Protein AF-0000000082435908 (afdb_homodimer)

Organism: Cannabis sativa (NCBI:txid3483)

Solvent-accessible surface area (backbone atoms only — not comparable to full-atom values): 14694 Å² total; per-residue (Å²): 109,59,66,58,27,23,52,26,14,45,49,14,31,55,35,34,72,63,28,60,28,69,27,82,52,103,84,38,80,35,64,46,41,39,82,76,36,68,38,43,41,48,27,37,52,44,28,47,49,49,21,53,49,37,54,51,48,69,74,57,65,80,52,74,84,48,50,62,57,46,52,55,49,42,51,52,49,38,29,46,38,38,14,23,49,30,12,31,48,40,52,50,48,35,35,62,69,23,34,79,71,71,63,26,64,48,43,34,87,59,29,47,65,25,46,52,27,46,49,51,14,48,52,28,37,50,52,17,39,53,45,46,44,49,53,46,52,52,52,50,54,49,67,67,34,64,82,75,93,108,59,65,58,28,21,53,26,14,46,48,15,30,54,36,33,70,64,28,59,29,68,27,82,52,100,86,38,77,36,63,45,43,39,82,76,35,69,38,42,42,48,28,38,52,45,29,46,49,50,23,53,48,37,55,52,48,68,73,56,66,80,50,73,83,49,51,62,57,46,53,56,49,43,51,54,49,37,29,47,40,37,15,24,49,31,12,31,48,41,52,50,47,34,34,63,69,24,34,80,71,72,64,27,65,48,43,34,88,61,28,47,66,24,45,51,27,45,51,52,14,50,53,27,39,50,52,18,39,52,44,45,44,49,53,45,53,51,53,49,52,50,66,66,35,65,83,77,93

Secondary structure (DSSP, 8-state):
-HHHHHHHHHHHHHHHHT-EEEEEETTEEEEEEGGGSHHHHHHHHHHHHHHHHHHHHHHHTT-TTHHHHHHHHHHHHHHHHHHHHHHHHHHHHHHHH-BTTTTBPP-TTT-HHHHHHHHHHHHHHHHHHHHHHHHHHHHHHHHH-SS--/-HHHHHHHHHHHHHHHHT-EEEEEETTEEEEEEGGGSHHHHHHHHHHHHHHHHHHHHHHHTT-TTHHHHHHHHHHHHHHHHHHHHHHHHHHHHHHHH-BTTTTBPP-TTT-HHHHHHHHHHHHHHHHHHHHHHHHHHHHHHHHH-STT-

pLDDT: mean 89.17, std 11.65, range [35.91, 98.5]

InterPro domains:
  IPR006459 Casparian strip membrane protein [TIGR01569] (1-141)
  IPR006702 Casparian strip membrane protein domain [PF04535] (1-130)
  IPR044173 Casparian strip membrane protein/CASP-like protein [PTHR36488] (1-137)

Sequence (298 aa):
MRFVAMAASVAAVVVIVTTHDTAHVLNLTFTAKYNNTPAFVYFMIVEAIAGLYSLITLILSTKNWFRRIVIILDVVMTVLLASSISAALAIGDVGKKGNDDAGWLPICGQVPKFCDHVTGALIAGVASAILYFTILLYSLYTVLDPILMMRFVAMAASVAAVVVIVTTHDTAHVLNLTFTAKYNNTPAFVYFMIVEAIAGLYSLITLILSTKNWFRRIVIILDVVMTVLLASSISAALAIGDVGKKGNDDAGWLPICGQVPKFCDHVTGALIAGVASAILYFTILLYSLYTVLDPILM

Structure (mmCIF, N/CA/C/O backbone):
data_AF-0000000082435908-model_v1
#
loop_
_entity.id
_entity.type
_entity.pdbx_description
1 polymer 'CASP-like protein'
#
loop_
_atom_site.group_PDB
_atom_site.id
_atom_site.type_symbol
_atom_site.label_atom_id
_atom_site.label_alt_id
_atom_site.label_comp_id
_atom_site.label_asym_id
_atom_site.label_entity_id
_atom_site.label_seq_id
_atom_site.pdbx_PDB_ins_code
_atom_site.Cartn_x
_atom_site.Cartn_y
_atom_site.Cartn_z
_atom_site.occupancy
_atom_site.B_iso_or_equiv
_atom_site.auth_seq_id
_atom_site.auth_comp_id
_atom_site.auth_asym_id
_atom_site.auth_atom_id
_atom_site.pdbx_PDB_model_num
ATOM 1 N N . MET A 1 1 ? 16.141 12.234 12.953 1 86.94 1 MET A N 1
ATOM 2 C CA . MET A 1 1 ? 15.219 11.188 12.531 1 86.94 1 MET A CA 1
ATOM 3 C C . MET A 1 1 ? 15.211 11.047 11.008 1 86.94 1 MET A C 1
ATOM 5 O O . MET A 1 1 ? 15.273 9.938 10.484 1 86.94 1 MET A O 1
ATOM 9 N N . ARG A 1 2 ? 15.445 12.109 10.336 1 87.75 2 ARG A N 1
ATOM 10 C CA . ARG A 1 2 ? 15.414 12.047 8.883 1 87.75 2 ARG A CA 1
ATOM 11 C C . ARG A 1 2 ? 16.641 11.32 8.344 1 87.75 2 ARG A C 1
ATOM 13 O O . ARG A 1 2 ? 16.562 10.633 7.32 1 87.75 2 ARG A O 1
ATOM 20 N N . PHE A 1 3 ? 17.734 11.461 9.039 1 91.56 3 PHE A N 1
ATOM 21 C CA . PHE A 1 3 ? 18.953 10.781 8.617 1 91.56 3 PHE A CA 1
ATOM 22 C C . PHE A 1 3 ? 18.797 9.273 8.727 1 91.56 3 PHE A C 1
ATOM 24 O O . PHE A 1 3 ? 19.219 8.531 7.836 1 91.56 3 PHE A O 1
ATOM 31 N N . VAL A 1 4 ? 18.219 8.82 9.734 1 94.5 4 VAL A N 1
ATOM 32 C CA . VAL A 1 4 ? 18 7.391 9.945 1 94.5 4 VAL A CA 1
ATOM 33 C C . VAL A 1 4 ? 17 6.859 8.922 1 94.5 4 VAL A C 1
ATOM 35 O O . VAL A 1 4 ? 17.172 5.754 8.406 1 94.5 4 VAL A O 1
ATOM 38 N N . ALA A 1 5 ? 15.969 7.652 8.68 1 94.19 5 ALA A N 1
ATOM 39 C CA . ALA A 1 5 ? 14.992 7.277 7.66 1 94.19 5 ALA A CA 1
ATOM 40 C C . ALA A 1 5 ? 15.656 7.129 6.293 1 94.19 5 ALA A C 1
ATOM 42 O O . ALA A 1 5 ? 15.367 6.188 5.555 1 94.19 5 ALA A O 1
ATOM 43 N N . MET A 1 6 ? 16.562 7.988 6.023 1 95.12 6 MET A N 1
ATOM 44 C CA . MET A 1 6 ? 17.297 7.926 4.766 1 95.12 6 MET A CA 1
ATOM 45 C C . MET A 1 6 ? 18.156 6.664 4.699 1 95.12 6 MET A C 1
ATOM 47 O O . MET A 1 6 ? 18.156 5.965 3.684 1 95.12 6 MET A O 1
ATOM 51 N N . ALA A 1 7 ? 18.844 6.449 5.727 1 96.81 7 ALA A N 1
ATOM 52 C CA . ALA A 1 7 ? 19.703 5.27 5.773 1 96.81 7 ALA A CA 1
ATOM 53 C C . ALA A 1 7 ? 18.891 3.99 5.598 1 96.81 7 ALA A C 1
ATOM 55 O O . ALA A 1 7 ? 19.328 3.066 4.906 1 96.81 7 ALA A O 1
ATOM 56 N N . ALA A 1 8 ? 17.766 3.91 6.219 1 97.31 8 ALA A N 1
ATOM 57 C CA . ALA A 1 8 ? 16.891 2.748 6.098 1 97.31 8 ALA A CA 1
ATOM 58 C C . ALA A 1 8 ? 16.391 2.586 4.664 1 97.31 8 ALA A C 1
ATOM 60 O O . ALA A 1 8 ? 16.344 1.471 4.141 1 97.31 8 ALA A O 1
ATOM 61 N N . SER A 1 9 ? 16 3.688 4.051 1 97.44 9 SER A N 1
ATOM 62 C CA . SER A 1 9 ? 15.539 3.639 2.67 1 97.44 9 SER A CA 1
ATOM 63 C C . SER A 1 9 ? 16.656 3.203 1.723 1 97.44 9 SER A C 1
ATOM 65 O O . SER A 1 9 ? 16.438 2.373 0.839 1 97.44 9 SER A O 1
ATOM 67 N N . VAL A 1 10 ? 17.828 3.717 1.878 1 96.56 10 VAL A N 1
ATOM 68 C CA . VAL A 1 10 ? 18.969 3.369 1.031 1 96.56 10 VAL A CA 1
ATOM 69 C C . VAL A 1 10 ? 19.312 1.896 1.221 1 96.56 10 VAL A C 1
ATOM 71 O O . VAL A 1 10 ? 19.594 1.186 0.249 1 96.56 10 VAL A O 1
ATOM 74 N N . ALA A 1 11 ? 19.281 1.468 2.428 1 97.69 11 ALA A N 1
ATOM 75 C CA . ALA A 1 11 ? 19.547 0.057 2.701 1 97.69 11 ALA A CA 1
ATOM 76 C C . ALA A 1 11 ? 18.547 -0.838 1.99 1 97.69 11 ALA A C 1
ATOM 78 O O . ALA A 1 11 ? 18.906 -1.861 1.409 1 97.69 11 ALA A O 1
ATOM 79 N N . ALA A 1 12 ? 17.266 -0.482 2.068 1 98.06 12 ALA A N 1
ATOM 80 C CA . ALA A 1 12 ? 16.219 -1.247 1.382 1 98.06 12 ALA A CA 1
ATOM 81 C C . ALA A 1 12 ? 16.5 -1.325 -0.117 1 98.06 12 ALA A C 1
ATOM 83 O O . ALA A 1 12 ? 16.375 -2.391 -0.724 1 98.06 12 ALA A O 1
ATOM 84 N N . VAL A 1 13 ? 16.906 -0.199 -0.701 1 97.5 13 VAL A N 1
ATOM 85 C CA . VAL A 1 13 ? 17.188 -0.148 -2.131 1 97.5 13 VAL A CA 1
ATOM 86 C C . VAL A 1 13 ? 18.391 -1.045 -2.455 1 97.5 13 VAL A C 1
ATOM 88 O O . VAL A 1 13 ? 18.328 -1.859 -3.379 1 97.5 13 VAL A O 1
ATOM 91 N N . VAL A 1 14 ? 19.438 -0.946 -1.723 1 96.75 14 VAL A N 1
ATOM 92 C CA . VAL A 1 14 ? 20.641 -1.712 -1.98 1 96.75 14 VAL A CA 1
ATOM 93 C C . VAL A 1 14 ? 20.344 -3.205 -1.868 1 96.75 14 VAL A C 1
ATOM 95 O O . VAL A 1 14 ? 20.75 -3.99 -2.732 1 96.75 14 VAL A O 1
ATOM 98 N N . VAL A 1 15 ? 19.625 -3.586 -0.873 1 96.56 15 VAL A N 1
ATOM 99 C CA . VAL A 1 15 ? 19.375 -5 -0.625 1 96.56 15 VAL A CA 1
ATOM 100 C C . VAL A 1 15 ? 18.453 -5.559 -1.713 1 96.56 15 VAL A C 1
ATOM 102 O O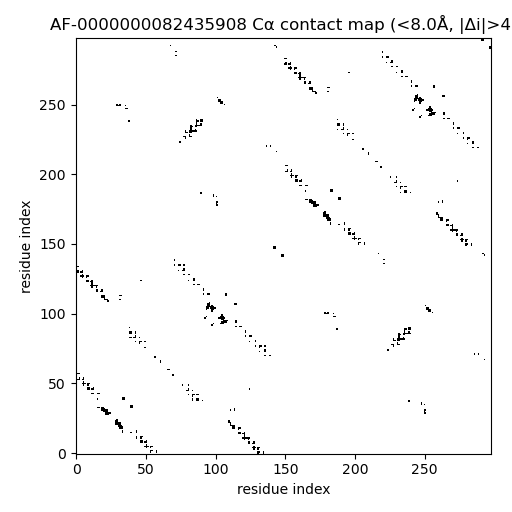 . VAL A 1 15 ? 18.656 -6.68 -2.189 1 96.56 15 VAL A O 1
ATOM 105 N N . ILE A 1 16 ? 17.438 -4.777 -2.111 1 96.12 16 ILE A N 1
ATOM 106 C CA . ILE A 1 16 ? 16.5 -5.336 -3.08 1 96.12 16 ILE A CA 1
ATOM 107 C C . ILE A 1 16 ? 17.156 -5.418 -4.453 1 96.12 16 ILE A C 1
ATOM 109 O O . ILE A 1 16 ? 16.906 -6.344 -5.223 1 96.12 16 ILE A O 1
ATOM 113 N N . VAL A 1 17 ? 18.047 -4.461 -4.777 1 95.44 17 VAL A N 1
ATOM 114 C CA . VAL A 1 17 ? 18.672 -4.438 -6.09 1 95.44 17 VAL A CA 1
ATOM 115 C C . VAL A 1 17 ? 19.703 -5.562 -6.188 1 95.44 17 VAL A C 1
ATOM 117 O O . VAL A 1 17 ? 20.062 -5.984 -7.289 1 95.44 17 VAL A O 1
ATOM 120 N N . THR A 1 18 ? 20.141 -6.031 -5.082 1 94.38 18 THR A N 1
ATOM 121 C CA . THR A 1 18 ? 21.156 -7.082 -5.086 1 94.38 18 THR A CA 1
ATOM 122 C C . THR A 1 18 ? 20.516 -8.461 -5.012 1 94.38 18 THR A C 1
ATOM 124 O O . THR A 1 18 ? 21.203 -9.469 -4.852 1 94.38 18 THR A O 1
ATOM 127 N N . THR A 1 19 ? 19.203 -8.539 -5.188 1 92.56 19 THR A N 1
ATOM 128 C CA . THR A 1 19 ? 18.531 -9.836 -5.223 1 92.56 19 THR A CA 1
ATOM 129 C C . THR A 1 19 ? 18.875 -10.594 -6.504 1 92.56 19 THR A C 1
ATOM 131 O O . THR A 1 19 ? 18.781 -10.039 -7.602 1 92.56 19 THR A O 1
ATOM 134 N N . HIS A 1 20 ? 19.453 -11.742 -6.367 1 88.94 20 HIS A N 1
ATOM 135 C CA . HIS A 1 20 ? 19.781 -12.641 -7.465 1 88.94 20 HIS A CA 1
ATOM 136 C C . HIS A 1 20 ? 19.859 -14.086 -6.984 1 88.94 20 HIS A C 1
ATOM 138 O O . HIS A 1 20 ? 20.5 -14.375 -5.973 1 88.94 20 HIS A O 1
ATOM 144 N N . ASP A 1 21 ? 18.953 -14.844 -7.629 1 89.62 21 ASP A N 1
ATOM 145 C CA . ASP A 1 21 ? 18.984 -16.266 -7.328 1 89.62 21 ASP A CA 1
ATOM 146 C C . ASP A 1 21 ? 18.531 -17.094 -8.539 1 89.62 21 ASP A C 1
ATOM 148 O O . ASP A 1 21 ? 17.766 -16.609 -9.375 1 89.62 21 ASP A O 1
ATOM 152 N N . THR A 1 22 ? 19.141 -18.266 -8.727 1 86.75 22 THR A N 1
ATOM 153 C CA . THR A 1 22 ? 18.797 -19.156 -9.828 1 86.75 22 THR A CA 1
ATOM 154 C C . THR A 1 22 ? 18.312 -20.5 -9.305 1 86.75 22 THR A C 1
ATOM 156 O O . THR A 1 22 ? 18.828 -21.016 -8.32 1 86.75 22 THR A O 1
ATOM 159 N N . ALA A 1 23 ? 17.203 -20.844 -9.82 1 83.75 23 ALA A N 1
ATOM 160 C CA . ALA A 1 23 ? 16.656 -22.156 -9.477 1 83.75 23 ALA A CA 1
ATOM 161 C C . ALA A 1 23 ? 16.672 -23.094 -10.688 1 83.75 23 ALA A C 1
ATOM 163 O O . ALA A 1 23 ? 16.453 -22.656 -11.82 1 83.75 23 ALA A O 1
ATOM 164 N N . HIS A 1 24 ? 17.062 -24.422 -10.391 1 77.94 24 HIS A N 1
ATOM 165 C CA . HIS A 1 24 ? 17.047 -25.453 -11.422 1 77.94 24 HIS A CA 1
ATOM 166 C C . HIS A 1 24 ? 15.914 -26.453 -11.195 1 77.94 24 HIS A C 1
ATOM 168 O O . HIS A 1 24 ? 15.93 -27.219 -10.227 1 77.94 24 HIS A O 1
ATOM 174 N N . VAL A 1 25 ? 14.797 -26.203 -12.031 1 69.81 25 VAL A N 1
ATOM 175 C CA . VAL A 1 25 ? 13.68 -27.141 -11.945 1 69.81 25 VAL A CA 1
ATOM 176 C C . VAL A 1 25 ? 13.578 -27.938 -13.242 1 69.81 25 VAL A C 1
ATOM 178 O O . VAL A 1 25 ? 13.281 -27.375 -14.305 1 69.81 25 VAL A O 1
ATOM 181 N N . LEU A 1 26 ? 13.492 -29.375 -13.055 1 68.56 26 LEU A N 1
ATOM 182 C CA . LEU A 1 26 ? 13.328 -30.328 -14.141 1 68.56 26 LEU A CA 1
ATOM 183 C C . LEU A 1 26 ? 14.125 -29.906 -15.375 1 68.56 26 LEU A C 1
ATOM 185 O O . LEU A 1 26 ? 13.648 -30.031 -16.5 1 68.56 26 LEU A O 1
ATOM 189 N N . ASN A 1 27 ? 15.102 -29.125 -15.43 1 69.38 27 ASN A N 1
ATOM 190 C CA . ASN A 1 27 ? 16.031 -28.672 -16.453 1 69.38 27 ASN A CA 1
ATOM 191 C C . ASN A 1 27 ? 15.742 -27.234 -16.875 1 69.38 27 ASN A C 1
ATOM 193 O O . ASN A 1 27 ? 16.203 -26.797 -17.922 1 69.38 27 ASN A O 1
ATOM 197 N N . LEU A 1 28 ? 14.914 -26.734 -16.266 1 74.19 28 LEU A N 1
ATOM 198 C CA . LEU A 1 28 ? 14.648 -25.328 -16.547 1 74.19 28 LEU A CA 1
ATOM 199 C C . LEU A 1 28 ? 15.297 -24.438 -15.484 1 74.19 28 LEU A C 1
ATOM 201 O O . LEU A 1 28 ? 15.352 -24.797 -14.305 1 74.19 28 LEU A O 1
ATOM 205 N N . THR A 1 29 ? 16.047 -23.469 -16.016 1 77.88 29 THR A N 1
ATOM 206 C CA . THR A 1 29 ? 16.672 -22.5 -15.133 1 77.88 29 THR A CA 1
ATOM 207 C C . THR A 1 29 ? 15.781 -21.266 -14.953 1 77.88 29 THR A C 1
ATOM 209 O O . THR A 1 29 ? 15.398 -20.625 -15.938 1 77.88 29 THR A O 1
ATOM 212 N N . PHE A 1 30 ? 15.445 -21.094 -13.734 1 79.12 30 PHE A N 1
ATOM 213 C CA . PHE A 1 30 ? 14.664 -19.906 -13.398 1 79.12 30 PHE A CA 1
ATOM 214 C C . PHE A 1 30 ? 15.508 -18.906 -12.609 1 79.12 30 PHE A C 1
ATOM 216 O O . PHE A 1 30 ? 16.188 -19.281 -11.648 1 79.12 30 PHE A O 1
ATOM 223 N N . THR A 1 31 ? 15.562 -17.719 -13.18 1 84.56 31 THR A N 1
ATOM 224 C CA . THR A 1 31 ? 16.281 -16.656 -12.484 1 84.56 31 THR A CA 1
ATOM 225 C C . THR A 1 31 ? 15.305 -15.734 -11.758 1 84.56 31 THR A C 1
ATOM 227 O O . THR A 1 31 ? 14.336 -15.258 -12.352 1 84.56 31 THR A O 1
ATOM 230 N N . ALA A 1 32 ? 15.523 -15.656 -10.516 1 88.31 32 ALA A N 1
ATOM 231 C CA . ALA A 1 32 ? 14.695 -14.781 -9.688 1 88.31 32 ALA A CA 1
ATOM 232 C C . ALA A 1 32 ? 15.422 -13.477 -9.383 1 88.31 32 ALA A C 1
ATOM 234 O O . ALA A 1 32 ? 16.484 -13.477 -8.766 1 88.31 32 ALA A O 1
ATOM 235 N N . LYS A 1 33 ? 14.914 -12.375 -9.844 1 92 33 LYS A N 1
ATOM 236 C CA . LYS A 1 33 ? 15.398 -11.016 -9.633 1 92 33 LYS A CA 1
ATOM 237 C C . LYS A 1 33 ? 14.25 -10.078 -9.273 1 92 33 LYS A C 1
ATOM 239 O O . LYS A 1 33 ? 13.094 -10.352 -9.602 1 92 33 LYS A O 1
ATOM 244 N N . TYR A 1 34 ? 14.656 -9.016 -8.617 1 92.12 34 TYR A N 1
ATOM 245 C CA . TYR A 1 34 ? 13.609 -8.094 -8.195 1 92.12 34 TYR A CA 1
ATOM 246 C C . TYR A 1 34 ? 12.867 -7.523 -9.391 1 92.12 34 TYR A C 1
ATOM 248 O O . TYR A 1 34 ? 11.672 -7.219 -9.312 1 92.12 34 TYR A O 1
ATOM 256 N N . ASN A 1 35 ? 13.539 -7.32 -10.516 1 92.31 35 ASN A N 1
ATOM 257 C CA . ASN A 1 35 ? 12.953 -6.688 -11.695 1 92.31 35 ASN A CA 1
ATOM 258 C C . ASN A 1 35 ? 11.977 -7.617 -12.406 1 92.31 35 ASN A C 1
ATOM 260 O O . ASN A 1 35 ? 11.289 -7.207 -13.344 1 92.31 35 ASN A O 1
ATOM 264 N N . ASN A 1 36 ? 11.867 -8.875 -11.953 1 91.5 36 ASN A N 1
ATOM 265 C CA . ASN A 1 36 ? 10.914 -9.828 -12.5 1 91.5 36 ASN A CA 1
ATOM 266 C C . ASN A 1 36 ? 9.5 -9.547 -12.008 1 91.5 36 ASN A C 1
ATOM 268 O O . ASN A 1 36 ? 8.531 -10.078 -12.555 1 91.5 36 ASN A O 1
ATOM 272 N N . THR A 1 37 ? 9.391 -8.797 -10.992 1 92.88 37 THR A N 1
ATOM 273 C CA . THR A 1 37 ? 8.109 -8.516 -10.367 1 92.88 37 THR A CA 1
ATOM 274 C C . THR A 1 37 ? 7.875 -7.008 -10.266 1 92.88 37 THR A C 1
ATOM 276 O O . THR A 1 37 ? 8.602 -6.309 -9.555 1 92.88 37 THR A O 1
ATOM 279 N N . PRO A 1 38 ? 6.836 -6.48 -10.891 1 95.5 38 PRO A N 1
ATOM 280 C CA . PRO A 1 38 ? 6.555 -5.047 -10.867 1 95.5 38 PRO A CA 1
ATOM 281 C C . PRO A 1 38 ? 6.426 -4.5 -9.445 1 95.5 38 PRO A C 1
ATOM 283 O O . PRO A 1 38 ? 6.809 -3.355 -9.18 1 95.5 38 PRO A O 1
ATOM 286 N N . ALA A 1 39 ? 5.848 -5.27 -8.555 1 96.44 39 ALA A N 1
ATOM 287 C CA . ALA A 1 39 ? 5.688 -4.812 -7.18 1 96.44 39 ALA A CA 1
ATOM 288 C C . ALA A 1 39 ? 7.035 -4.5 -6.539 1 96.44 39 ALA A C 1
ATOM 290 O O . ALA A 1 39 ? 7.172 -3.514 -5.816 1 96.44 39 ALA A O 1
ATOM 291 N N . PHE A 1 40 ? 8.062 -5.293 -6.809 1 97.19 40 PHE A N 1
ATOM 292 C CA . PHE A 1 40 ? 9.391 -5.09 -6.242 1 97.19 40 PHE A CA 1
ATOM 293 C C . PHE A 1 40 ? 10.086 -3.906 -6.902 1 97.19 40 PHE A C 1
ATOM 295 O O . PHE A 1 40 ? 10.82 -3.168 -6.242 1 97.19 40 PHE A O 1
ATOM 302 N N . VAL A 1 41 ? 9.875 -3.744 -8.172 1 97.31 41 VAL A N 1
ATOM 303 C CA . VAL A 1 41 ? 10.414 -2.58 -8.867 1 97.31 41 VAL A CA 1
ATOM 304 C C . VAL A 1 41 ? 9.797 -1.305 -8.289 1 97.31 41 VAL A C 1
ATOM 306 O O . VAL A 1 41 ? 10.508 -0.325 -8.047 1 97.31 41 VAL A O 1
ATOM 309 N N . TYR A 1 42 ? 8.469 -1.345 -8.148 1 97.81 42 TYR A N 1
ATOM 310 C CA . TYR A 1 42 ? 7.773 -0.222 -7.535 1 97.81 42 TYR A CA 1
ATOM 311 C C . TYR A 1 42 ? 8.344 0.086 -6.156 1 97.81 42 TYR A C 1
ATOM 313 O O . TYR A 1 42 ? 8.586 1.247 -5.824 1 97.81 42 TYR A O 1
ATOM 321 N N . PHE A 1 43 ? 8.555 -0.933 -5.402 1 98.25 43 PHE A N 1
ATOM 322 C CA . PHE A 1 43 ? 9.148 -0.806 -4.074 1 98.25 43 PHE A CA 1
ATOM 323 C C . PHE A 1 43 ? 10.516 -0.145 -4.156 1 98.25 43 PHE A C 1
ATOM 325 O O . PHE A 1 43 ? 10.805 0.792 -3.408 1 98.25 43 PHE A O 1
ATOM 332 N N . MET A 1 44 ? 11.336 -0.611 -5.055 1 97.81 44 MET A N 1
ATOM 333 C CA . MET A 1 44 ? 12.688 -0.079 -5.23 1 97.81 44 MET A CA 1
ATOM 334 C C . MET A 1 44 ? 12.641 1.398 -5.605 1 97.81 44 MET A C 1
ATOM 336 O O . MET A 1 44 ? 13.359 2.213 -5.023 1 97.81 44 MET A O 1
ATOM 340 N N . ILE A 1 45 ? 11.836 1.771 -6.496 1 98.12 45 ILE A N 1
ATOM 341 C CA . ILE A 1 45 ? 11.742 3.137 -6.996 1 98.12 45 ILE A CA 1
ATOM 342 C C . ILE A 1 45 ? 11.305 4.07 -5.871 1 98.12 45 ILE A C 1
ATOM 344 O O . ILE A 1 45 ? 11.898 5.137 -5.676 1 98.12 45 ILE A O 1
ATOM 348 N N . VAL A 1 46 ? 10.281 3.66 -5.164 1 98 46 VAL A N 1
ATOM 349 C CA . VAL A 1 46 ? 9.742 4.516 -4.117 1 98 46 VAL A CA 1
ATOM 350 C C . VAL A 1 46 ? 10.773 4.695 -3.008 1 98 46 VAL A C 1
ATOM 352 O O . VAL A 1 46 ? 10.969 5.805 -2.506 1 98 46 VAL A O 1
ATOM 355 N N . GLU A 1 47 ? 11.453 3.621 -2.627 1 98.44 47 GLU A N 1
ATOM 356 C CA . GLU A 1 47 ? 12.484 3.73 -1.603 1 98.44 47 GLU A CA 1
ATOM 357 C C . GLU A 1 47 ? 13.633 4.621 -2.066 1 98.44 47 GLU A C 1
ATOM 359 O O . GLU A 1 47 ? 14.195 5.379 -1.274 1 98.44 47 GLU A O 1
ATOM 364 N N . ALA A 1 48 ? 13.984 4.512 -3.334 1 97.88 48 ALA A N 1
ATOM 365 C CA . ALA A 1 48 ? 15.023 5.383 -3.877 1 97.88 48 ALA A CA 1
ATOM 366 C C . ALA A 1 48 ? 14.594 6.848 -3.82 1 97.88 48 ALA A C 1
ATOM 368 O O . ALA A 1 48 ? 15.375 7.715 -3.426 1 97.88 48 ALA A O 1
ATOM 369 N N . ILE A 1 49 ? 13.383 7.117 -4.176 1 97.81 49 ILE A N 1
ATOM 370 C CA . ILE A 1 49 ? 12.852 8.477 -4.152 1 97.81 49 ILE A CA 1
ATOM 371 C C . ILE A 1 49 ? 12.844 9 -2.717 1 97.81 49 ILE A C 1
ATOM 373 O O . ILE A 1 49 ? 13.211 10.148 -2.465 1 97.81 49 ILE A O 1
ATOM 377 N N . ALA A 1 50 ? 12.383 8.133 -1.809 1 96.62 50 ALA A N 1
ATOM 378 C CA . ALA A 1 50 ? 12.352 8.531 -0.403 1 96.62 50 ALA A CA 1
ATOM 379 C C . ALA A 1 50 ? 13.75 8.867 0.102 1 96.62 50 ALA A C 1
ATOM 381 O O . ALA A 1 50 ? 13.938 9.844 0.837 1 96.62 50 ALA A O 1
ATOM 382 N N . GLY A 1 51 ? 14.727 8.062 -0.265 1 95.44 51 GLY A N 1
ATOM 383 C CA . GLY A 1 51 ? 16.094 8.344 0.106 1 95.44 51 GLY A CA 1
ATOM 384 C C . GLY A 1 51 ? 16.609 9.672 -0.435 1 95.44 51 GLY A C 1
ATOM 385 O O . GLY A 1 51 ? 17.188 10.469 0.304 1 95.44 51 GLY A O 1
ATOM 386 N N . LEU A 1 52 ? 16.375 9.93 -1.685 1 94.88 52 LEU A N 1
ATOM 387 C CA . LEU A 1 52 ? 16.797 11.18 -2.316 1 94.88 52 LEU A CA 1
ATOM 388 C C . LEU A 1 52 ? 16.078 12.375 -1.688 1 94.88 52 LEU A C 1
ATOM 390 O O . LEU A 1 52 ? 16.703 13.414 -1.455 1 94.88 52 LEU A O 1
ATOM 394 N N . TYR A 1 53 ? 14.844 12.164 -1.443 1 93.88 53 TYR A N 1
ATOM 395 C CA . TYR A 1 53 ? 14.047 13.211 -0.808 1 93.88 53 TYR A CA 1
ATOM 396 C C . TYR A 1 53 ? 14.609 13.57 0.561 1 93.88 53 TYR A C 1
ATOM 398 O O . TYR A 1 53 ? 14.742 14.75 0.895 1 93.88 53 TYR A O 1
ATOM 406 N N . SER A 1 54 ? 14.898 12.57 1.339 1 91.75 54 SER A N 1
ATOM 407 C CA . SER A 1 54 ? 15.461 12.805 2.662 1 91.75 54 SER A CA 1
ATOM 408 C C . SER A 1 54 ? 16.797 13.531 2.57 1 91.75 54 SER A C 1
ATOM 410 O O . SER A 1 54 ? 17.094 14.406 3.391 1 91.75 54 SER A O 1
ATOM 412 N N . LEU A 1 55 ? 17.594 13.219 1.625 1 89.69 55 LEU A N 1
ATOM 413 C CA . LEU A 1 55 ? 18.875 13.883 1.412 1 89.69 55 LEU A CA 1
ATOM 414 C C . LEU A 1 55 ? 18.688 15.359 1.098 1 89.69 55 LEU A C 1
ATOM 416 O O . LEU A 1 55 ? 19.359 16.219 1.677 1 89.69 55 LEU A O 1
ATOM 420 N N . ILE A 1 56 ? 17.719 15.711 0.267 1 88.94 56 ILE A N 1
ATOM 421 C CA . ILE A 1 56 ? 17.438 17.078 -0.15 1 88.94 56 ILE A CA 1
ATOM 422 C C . ILE A 1 56 ? 16.938 17.891 1.041 1 88.94 56 ILE A C 1
ATOM 424 O O . ILE A 1 56 ? 17.375 19.016 1.266 1 88.94 56 ILE A O 1
ATOM 428 N N . THR A 1 57 ? 16.016 17.297 1.764 1 87.44 57 THR A N 1
ATOM 429 C CA . THR A 1 57 ? 15.43 18.016 2.889 1 87.44 57 THR A CA 1
ATOM 430 C C . THR A 1 57 ? 16.453 18.203 4.004 1 87.44 57 THR A C 1
ATOM 432 O O . THR A 1 57 ? 16.391 19.172 4.77 1 87.44 57 THR A O 1
ATOM 435 N N . LEU A 1 58 ? 17.359 17.328 4.18 1 83.94 58 LEU A N 1
ATOM 436 C CA . LEU A 1 58 ? 18.438 17.453 5.164 1 83.94 58 LEU A CA 1
ATOM 437 C C . LEU A 1 58 ? 19.375 18.609 4.797 1 83.94 58 LEU A C 1
ATOM 439 O O . LEU A 1 58 ? 19.844 19.328 5.68 1 83.94 58 LEU A O 1
ATOM 443 N N . ILE A 1 59 ? 19.547 18.906 3.592 1 83.25 59 ILE A N 1
ATOM 444 C CA . ILE A 1 59 ? 20.453 19.953 3.125 1 83.25 59 ILE A CA 1
ATOM 445 C C . ILE A 1 59 ? 19.75 21.312 3.164 1 83.25 59 ILE A C 1
ATOM 447 O O . ILE A 1 59 ? 20.359 22.312 3.553 1 83.25 59 ILE A O 1
ATOM 451 N N . LEU A 1 60 ? 18.359 21.328 2.805 1 75.62 60 LEU A N 1
ATOM 452 C CA . LEU A 1 60 ? 17.641 22.578 2.676 1 75.62 60 LEU A CA 1
ATOM 453 C C . LEU A 1 60 ? 16.969 22.969 3.996 1 75.62 60 LEU A C 1
ATOM 455 O O . LEU A 1 60 ? 16.453 24.078 4.133 1 75.62 60 LEU A O 1
ATOM 459 N N . SER A 1 61 ? 16.641 22.25 4.988 1 65.19 61 SER A N 1
ATOM 460 C CA . SER A 1 61 ? 15.773 22.359 6.148 1 65.19 61 SER A CA 1
ATOM 461 C C . SER A 1 61 ? 15.867 23.75 6.789 1 65.19 61 SER A C 1
ATOM 463 O O . SER A 1 61 ? 15.336 23.969 7.879 1 65.19 61 SER A O 1
ATOM 465 N N . THR A 1 62 ? 16.656 24.547 6.531 1 56.97 62 THR A N 1
ATOM 466 C CA . THR A 1 62 ? 16.75 25.641 7.492 1 56.97 62 THR A CA 1
ATOM 467 C C . THR A 1 62 ? 15.734 26.734 7.168 1 56.97 62 THR A C 1
ATOM 469 O O . THR A 1 62 ? 15.531 27.656 7.965 1 56.97 62 THR A O 1
ATOM 472 N N . LYS A 1 63 ? 15.008 26.781 6.164 1 60.5 63 LYS A N 1
ATOM 473 C CA . LYS A 1 63 ? 14.234 28 5.945 1 60.5 63 LYS A CA 1
ATOM 474 C C . LYS A 1 63 ? 12.758 27.781 6.27 1 60.5 63 LYS A C 1
ATOM 476 O O . LYS A 1 63 ? 12.242 26.672 6.098 1 60.5 63 LYS A O 1
ATOM 481 N N . ASN A 1 64 ? 11.992 28.688 6.789 1 59.06 64 ASN A N 1
ATOM 482 C CA . ASN A 1 64 ? 10.617 28.688 7.293 1 59.06 64 ASN A CA 1
ATOM 483 C C . ASN A 1 64 ? 9.625 28.297 6.207 1 59.06 64 ASN A C 1
ATOM 485 O O . ASN A 1 64 ? 8.719 27.5 6.445 1 59.06 64 ASN A O 1
ATOM 489 N N . TRP A 1 65 ? 9.734 28.984 4.996 1 59.22 65 TRP A N 1
ATOM 490 C CA . TRP A 1 65 ? 8.758 28.75 3.939 1 59.22 65 TRP A CA 1
ATOM 491 C C . TRP A 1 65 ? 8.828 27.312 3.451 1 59.22 65 TRP A C 1
ATOM 493 O O . TRP A 1 65 ? 7.852 26.766 2.922 1 59.22 65 TRP A O 1
ATOM 503 N N . PHE A 1 66 ? 9.727 26.5 3.928 1 71.88 66 PHE A N 1
ATOM 504 C CA . PHE A 1 66 ? 9.984 25.156 3.436 1 71.88 66 PHE A CA 1
ATOM 505 C C . PHE A 1 66 ? 9.258 24.125 4.289 1 71.88 66 PHE A C 1
ATOM 507 O O . PHE A 1 66 ? 8.969 23.016 3.822 1 71.88 66 PHE A O 1
ATOM 514 N N . ARG A 1 67 ? 8.727 24.797 5.312 1 73.62 67 ARG A N 1
ATOM 515 C CA . ARG A 1 67 ? 8.148 23.844 6.246 1 73.62 67 ARG A CA 1
ATOM 516 C C . ARG A 1 67 ? 6.801 23.328 5.738 1 73.62 67 ARG A C 1
ATOM 518 O O . ARG A 1 67 ? 6.504 22.141 5.84 1 73.62 67 ARG A O 1
ATOM 525 N N . ARG A 1 68 ? 6.047 24.219 5.141 1 78.31 68 ARG A N 1
ATOM 526 C CA . ARG A 1 68 ? 4.734 23.828 4.629 1 78.31 68 ARG A CA 1
ATOM 527 C C . ARG A 1 68 ? 4.867 22.812 3.492 1 78.31 68 ARG A C 1
ATOM 529 O O . ARG A 1 68 ? 4.141 21.828 3.451 1 78.31 68 ARG A O 1
ATOM 536 N N . ILE A 1 69 ? 5.781 23.125 2.584 1 84.31 69 ILE A N 1
ATOM 537 C CA . ILE A 1 69 ? 5.988 22.25 1.441 1 84.31 69 ILE A CA 1
ATOM 538 C C . ILE A 1 69 ? 6.508 20.891 1.923 1 84.31 69 ILE A C 1
ATOM 540 O O . ILE A 1 69 ? 6.133 19.844 1.384 1 84.31 69 ILE A O 1
ATOM 544 N N . VAL A 1 70 ? 7.285 20.953 2.938 1 86.75 70 VAL A N 1
ATOM 545 C CA . VAL A 1 70 ? 7.895 19.734 3.459 1 86.75 70 VAL A CA 1
ATOM 546 C C . VAL A 1 70 ? 6.824 18.844 4.094 1 86.75 70 VAL A C 1
ATOM 548 O O . VAL A 1 70 ? 6.844 17.625 3.936 1 86.75 70 VAL A O 1
ATOM 551 N N . ILE A 1 71 ? 5.875 19.422 4.734 1 87.75 71 ILE A N 1
ATOM 552 C CA . ILE A 1 71 ? 4.816 18.641 5.371 1 87.75 71 ILE A CA 1
ATOM 553 C C . ILE A 1 71 ? 3.957 17.969 4.305 1 87.75 71 ILE A C 1
ATOM 555 O O . ILE A 1 71 ? 3.615 16.781 4.43 1 87.75 71 ILE A O 1
ATOM 559 N N . ILE A 1 72 ? 3.662 18.672 3.293 1 88.62 72 ILE A N 1
ATOM 560 C CA . ILE A 1 72 ? 2.863 18.125 2.205 1 88.62 72 ILE A CA 1
ATOM 561 C C . ILE A 1 72 ? 3.635 17.016 1.51 1 88.62 72 ILE A C 1
ATOM 563 O O . ILE A 1 72 ? 3.082 15.945 1.232 1 88.62 72 ILE A O 1
ATOM 567 N N . LEU A 1 73 ? 4.867 17.219 1.257 1 91.25 73 LEU A N 1
ATOM 568 C CA . LEU A 1 73 ? 5.699 16.203 0.611 1 91.25 73 LEU A CA 1
ATOM 569 C C . LEU A 1 73 ? 5.891 14.992 1.518 1 91.25 73 LEU A C 1
ATOM 571 O O . LEU A 1 73 ? 5.988 13.859 1.036 1 91.25 73 LEU A O 1
ATOM 575 N N . ASP A 1 74 ? 5.906 15.289 2.809 1 92.69 74 ASP A N 1
ATOM 576 C CA . ASP A 1 74 ? 6.008 14.188 3.756 1 92.69 74 ASP A CA 1
ATOM 577 C C . ASP A 1 74 ? 4.766 13.305 3.705 1 92.69 74 ASP A C 1
ATOM 579 O O . ASP A 1 74 ? 4.855 12.086 3.863 1 92.69 74 ASP A O 1
ATOM 583 N N . VAL A 1 75 ? 3.656 13.883 3.52 1 93.56 75 VAL A N 1
ATOM 584 C CA . VAL A 1 75 ? 2.426 13.109 3.396 1 93.56 75 VAL A CA 1
ATOM 585 C C . VAL A 1 75 ? 2.486 12.242 2.143 1 93.56 75 VAL A C 1
ATOM 587 O O . VAL A 1 75 ? 2.217 11.039 2.199 1 93.56 75 VAL A O 1
ATOM 590 N N . VAL A 1 76 ? 2.867 12.758 1.043 1 94.31 76 VAL A N 1
ATOM 591 C CA . VAL A 1 76 ? 2.955 12.039 -0.227 1 94.31 76 VAL A CA 1
ATOM 592 C C . VAL A 1 76 ? 3.967 10.906 -0.113 1 94.31 76 VAL A C 1
ATOM 594 O O . VAL A 1 76 ? 3.695 9.781 -0.537 1 94.31 76 VAL A O 1
ATOM 597 N N . MET A 1 77 ? 5.074 11.18 0.479 1 95.44 77 MET A N 1
ATOM 598 C CA . MET A 1 77 ? 6.117 10.172 0.628 1 95.44 77 MET A CA 1
ATOM 599 C C . MET A 1 77 ? 5.648 9.023 1.519 1 95.44 77 MET A C 1
ATOM 601 O O . MET A 1 77 ? 5.918 7.859 1.232 1 95.44 77 MET A O 1
ATOM 605 N N . THR A 1 78 ? 4.938 9.414 2.57 1 95.5 78 THR A N 1
ATOM 606 C CA . THR A 1 78 ? 4.434 8.398 3.484 1 95.5 78 THR A CA 1
ATOM 607 C C . THR A 1 78 ? 3.414 7.5 2.785 1 95.5 78 THR A C 1
ATOM 609 O O . THR A 1 78 ? 3.441 6.277 2.947 1 95.5 78 THR A O 1
ATOM 612 N N . VAL A 1 79 ? 2.59 8.055 2.004 1 96.25 79 VAL A N 1
ATOM 613 C CA . VAL A 1 79 ? 1.584 7.297 1.267 1 96.25 79 VAL A CA 1
ATOM 614 C C . VAL A 1 79 ? 2.264 6.398 0.238 1 96.25 79 VAL A C 1
ATOM 616 O O . VAL A 1 79 ? 1.911 5.223 0.102 1 96.25 79 VAL A O 1
ATOM 619 N N . LEU A 1 80 ? 3.242 6.902 -0.468 1 97.38 80 LEU A N 1
ATOM 620 C CA . LEU A 1 80 ? 3.979 6.133 -1.467 1 97.38 80 LEU A CA 1
ATOM 621 C C . LEU A 1 80 ? 4.73 4.977 -0.818 1 97.38 80 LEU A C 1
ATOM 623 O O . LEU A 1 80 ? 4.695 3.85 -1.314 1 97.38 80 LEU A O 1
ATOM 627 N N . LEU A 1 81 ? 5.367 5.266 0.297 1 97.94 81 LEU A N 1
ATOM 628 C CA . LEU A 1 81 ? 6.117 4.23 0.995 1 97.94 81 LEU A CA 1
ATOM 629 C C . LEU A 1 81 ? 5.191 3.123 1.485 1 97.94 81 LEU A C 1
ATOM 631 O O . LEU A 1 81 ? 5.473 1.939 1.282 1 97.94 81 LEU A O 1
ATOM 635 N N . ALA A 1 82 ? 4.125 3.5 2.092 1 97.19 82 ALA A N 1
ATOM 636 C CA . ALA A 1 82 ? 3.178 2.508 2.598 1 97.19 82 ALA A CA 1
ATOM 637 C C . ALA A 1 82 ? 2.604 1.668 1.46 1 97.19 82 ALA A C 1
ATOM 639 O O . ALA A 1 82 ? 2.445 0.452 1.597 1 97.19 82 ALA A O 1
ATOM 640 N N . SER A 1 83 ? 2.318 2.297 0.34 1 97.62 83 SER A N 1
ATOM 641 C CA . SER A 1 83 ? 1.741 1.573 -0.788 1 97.62 83 SER A CA 1
ATOM 642 C C . SER A 1 83 ? 2.76 0.63 -1.419 1 97.62 83 SER A C 1
ATOM 644 O O . SER A 1 83 ? 2.438 -0.518 -1.735 1 97.62 83 SER A O 1
ATOM 646 N N . SER A 1 84 ? 3.984 1.074 -1.583 1 97.88 84 SER A N 1
ATOM 647 C CA . SER A 1 84 ? 4.992 0.237 -2.229 1 97.88 84 SER A CA 1
ATOM 648 C C . SER A 1 84 ? 5.363 -0.954 -1.352 1 97.88 84 SER A C 1
ATOM 650 O O . SER A 1 84 ? 5.543 -2.066 -1.852 1 97.88 84 SER A O 1
ATOM 652 N N . ILE A 1 85 ? 5.477 -0.73 -0.077 1 98.12 85 ILE A N 1
ATOM 653 C CA . ILE A 1 85 ? 5.793 -1.801 0.862 1 98.12 85 ILE A CA 1
ATOM 654 C C . ILE A 1 85 ? 4.664 -2.832 0.868 1 98.12 85 ILE A C 1
ATOM 656 O O . ILE A 1 85 ? 4.918 -4.039 0.854 1 98.12 85 ILE A O 1
ATOM 660 N N . SER A 1 86 ? 3.477 -2.352 0.883 1 97.94 86 SER A N 1
ATOM 661 C CA . SER A 1 86 ? 2.328 -3.25 0.924 1 97.94 86 SER A CA 1
ATOM 662 C C . SER A 1 86 ? 2.252 -4.109 -0.335 1 97.94 86 SER A C 1
ATOM 664 O O . SER A 1 86 ? 1.948 -5.301 -0.263 1 97.94 86 SER A O 1
ATOM 666 N N . ALA A 1 87 ? 2.486 -3.477 -1.467 1 98.06 87 ALA A N 1
ATOM 667 C CA . ALA A 1 87 ? 2.523 -4.25 -2.705 1 98.06 87 ALA A CA 1
ATOM 668 C C . ALA A 1 87 ? 3.602 -5.328 -2.646 1 98.06 87 ALA A C 1
ATOM 670 O O . ALA A 1 87 ? 3.352 -6.484 -2.996 1 98.06 87 ALA A O 1
ATOM 671 N N . ALA A 1 88 ? 4.754 -4.965 -2.24 1 98 88 ALA A N 1
ATOM 672 C CA . ALA A 1 88 ? 5.871 -5.902 -2.146 1 98 88 ALA A CA 1
ATOM 673 C C . ALA A 1 88 ? 5.582 -7 -1.128 1 98 88 ALA A C 1
ATOM 675 O O . ALA A 1 88 ? 5.902 -8.172 -1.357 1 98 88 ALA A O 1
ATOM 676 N N . LEU A 1 89 ? 4.977 -6.586 -0.033 1 97.31 89 LEU A N 1
ATOM 677 C CA . LEU A 1 89 ? 4.637 -7.559 0.998 1 97.31 89 LEU A CA 1
ATOM 678 C C . LEU A 1 89 ? 3.607 -8.562 0.48 1 97.31 89 LEU A C 1
ATOM 680 O O . LEU A 1 89 ? 3.67 -9.75 0.806 1 97.31 89 LEU A O 1
ATOM 684 N N . ALA A 1 90 ? 2.676 -8.133 -0.266 1 97.25 90 ALA A N 1
ATOM 685 C CA . ALA A 1 90 ? 1.659 -9.023 -0.822 1 97.25 90 ALA A CA 1
ATOM 686 C C . ALA A 1 90 ? 2.289 -10.078 -1.729 1 97.25 90 ALA A C 1
ATOM 688 O O . ALA A 1 90 ? 1.99 -11.266 -1.609 1 97.25 90 ALA A O 1
ATOM 689 N N . ILE A 1 91 ? 3.189 -9.617 -2.568 1 96.94 91 ILE A N 1
ATOM 690 C CA . ILE A 1 91 ? 3.854 -10.547 -3.48 1 96.94 91 ILE A CA 1
ATOM 691 C C . ILE A 1 91 ? 4.812 -11.438 -2.699 1 96.94 91 ILE A C 1
ATOM 693 O O . ILE A 1 91 ? 4.926 -12.633 -2.982 1 96.94 91 ILE A O 1
ATOM 697 N N . GLY A 1 92 ? 5.523 -10.836 -1.763 1 95.94 92 GLY A N 1
ATOM 698 C CA . GLY A 1 92 ? 6.395 -11.633 -0.917 1 95.94 92 GLY A CA 1
ATOM 699 C C . GLY A 1 92 ? 5.664 -12.75 -0.187 1 95.94 92 GLY A C 1
ATOM 700 O O . GLY A 1 92 ? 6.188 -13.852 -0.049 1 95.94 92 GLY A O 1
ATOM 701 N N . ASP A 1 93 ? 4.512 -12.5 0.278 1 95.06 93 ASP A N 1
ATOM 702 C CA . ASP A 1 93 ? 3.699 -13.5 0.976 1 95.06 93 ASP A CA 1
ATOM 703 C C . ASP A 1 93 ? 3.33 -14.656 0.05 1 95.06 93 ASP A C 1
ATOM 705 O O . ASP A 1 93 ? 3.4 -15.82 0.446 1 95.06 93 ASP A O 1
ATOM 709 N N . VAL A 1 94 ? 2.975 -14.391 -1.135 1 94.5 94 VAL A N 1
ATOM 710 C CA . VAL A 1 94 ? 2.664 -15.414 -2.127 1 94.5 94 VAL A CA 1
ATOM 711 C C . VAL A 1 94 ? 3.92 -16.219 -2.445 1 94.5 94 VAL A C 1
ATOM 713 O O . VAL A 1 94 ? 3.854 -17.438 -2.623 1 94.5 94 VAL A O 1
ATOM 716 N N . GLY A 1 95 ? 5.02 -15.523 -2.57 1 94.12 95 GLY A N 1
ATOM 717 C CA . GLY A 1 95 ? 6.27 -16.219 -2.818 1 94.12 95 GLY A CA 1
ATOM 718 C C . GLY A 1 95 ? 6.629 -17.203 -1.722 1 94.12 95 GLY A C 1
ATOM 719 O O . GLY A 1 95 ? 7.172 -18.281 -1.998 1 94.12 95 GLY A O 1
ATOM 720 N N . LYS A 1 96 ? 6.305 -16.859 -0.536 1 94.31 96 LYS A N 1
ATOM 721 C CA . LYS A 1 96 ? 6.664 -17.688 0.618 1 94.31 96 LYS A CA 1
ATOM 722 C C . LYS A 1 96 ? 5.633 -18.781 0.85 1 94.31 96 LYS A C 1
ATOM 724 O O . LYS A 1 96 ? 5.996 -19.938 1.115 1 94.3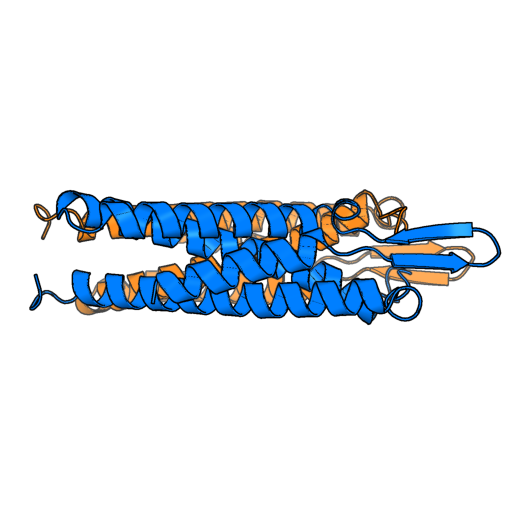1 96 LYS A O 1
ATOM 729 N N . LYS A 1 97 ? 4.32 -18.469 0.738 1 94.69 97 LYS A N 1
ATOM 730 C CA . LYS A 1 97 ? 3.27 -19.406 1.149 1 94.69 97 LYS A CA 1
ATOM 731 C C . LYS A 1 97 ? 2.535 -19.969 -0.061 1 94.69 97 LYS A C 1
ATOM 733 O O . LYS A 1 97 ? 1.824 -20.969 0.053 1 94.69 97 LYS A O 1
ATOM 738 N N . GLY A 1 98 ? 2.738 -19.312 -1.13 1 93.12 98 GLY A N 1
ATOM 739 C CA . GLY A 1 98 ? 1.943 -19.703 -2.283 1 93.12 98 GLY A CA 1
ATOM 740 C C . GLY A 1 98 ? 0.471 -19.359 -2.135 1 93.12 98 GLY A C 1
ATOM 741 O O . GLY A 1 98 ? 0.083 -18.656 -1.209 1 93.12 98 GLY A O 1
ATOM 742 N N . ASN A 1 99 ? -0.322 -19.719 -3.158 1 92 99 ASN A N 1
ATOM 743 C CA . ASN A 1 99 ? -1.776 -19.609 -3.176 1 92 99 ASN A CA 1
ATOM 744 C C . ASN A 1 99 ? -2.426 -20.844 -3.812 1 92 99 ASN A C 1
ATOM 746 O O . ASN A 1 99 ? -2.52 -20.922 -5.039 1 92 99 ASN A O 1
ATOM 750 N N . ASP A 1 100 ? -2.934 -21.703 -2.953 1 86.62 100 ASP A N 1
ATOM 751 C CA . ASP A 1 100 ? -3.49 -22.969 -3.418 1 86.62 100 ASP A CA 1
ATOM 752 C C . ASP A 1 100 ? -4.75 -22.75 -4.25 1 86.62 100 ASP A C 1
ATOM 754 O O . ASP A 1 100 ? -5.004 -23.469 -5.215 1 86.62 100 ASP A O 1
ATOM 758 N N . ASP A 1 101 ? -5.461 -21.797 -3.855 1 84.69 101 ASP A N 1
ATOM 759 C CA . ASP A 1 101 ? -6.703 -21.516 -4.566 1 84.69 101 ASP A CA 1
ATOM 760 C C . ASP A 1 101 ? -6.426 -21 -5.977 1 84.69 101 ASP A C 1
ATOM 762 O O . ASP A 1 101 ? -7.219 -21.219 -6.895 1 84.69 101 ASP A O 1
ATOM 766 N N . ALA A 1 102 ? -5.285 -20.406 -6.18 1 87.06 102 ALA A N 1
ATOM 767 C CA . ALA A 1 102 ? -4.922 -19.844 -7.48 1 87.06 102 ALA A CA 1
ATOM 768 C C . ALA A 1 102 ? -3.941 -20.75 -8.211 1 87.06 102 ALA A C 1
ATOM 770 O O . ALA A 1 102 ? -3.588 -20.5 -9.367 1 87.06 102 ALA A O 1
ATOM 771 N N . GLY A 1 103 ? -3.449 -21.734 -7.535 1 86.12 103 GLY A N 1
ATOM 772 C CA . GLY A 1 103 ? -2.473 -22.641 -8.117 1 86.12 103 GLY A CA 1
ATOM 773 C C . GLY A 1 103 ? -1.072 -22.047 -8.172 1 86.12 103 GLY A C 1
ATOM 774 O O . GLY A 1 103 ? -0.248 -22.469 -8.984 1 86.12 103 GLY A O 1
ATOM 775 N N . TRP A 1 104 ? -0.816 -21.062 -7.469 1 91.94 104 TRP A N 1
ATOM 776 C CA . TRP A 1 104 ? 0.511 -20.469 -7.395 1 91.94 104 TRP A CA 1
ATOM 777 C C . TRP A 1 104 ? 1.3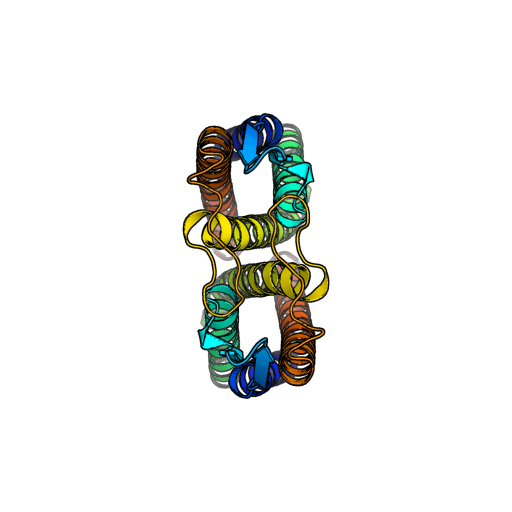62 -21.156 -6.332 1 91.94 104 TRP A C 1
ATOM 779 O O . TRP A 1 104 ? 1.111 -21 -5.133 1 91.94 104 TRP A O 1
ATOM 789 N N . LEU A 1 105 ? 2.418 -21.766 -6.699 1 90.56 105 LEU A N 1
ATOM 790 C CA . LEU A 1 105 ? 3.289 -22.5 -5.781 1 90.56 105 LEU A CA 1
ATOM 791 C C . LEU A 1 105 ? 4.273 -21.547 -5.105 1 90.56 105 LEU A C 1
ATOM 793 O O . LEU A 1 105 ? 4.703 -20.562 -5.703 1 90.56 105 LEU A O 1
ATOM 797 N N . PRO A 1 106 ? 4.57 -21.875 -3.799 1 93.25 106 PRO A N 1
ATOM 798 C CA . PRO A 1 106 ? 5.621 -21.078 -3.162 1 93.25 106 PRO A CA 1
ATOM 799 C C . PRO A 1 106 ? 6.977 -21.234 -3.854 1 93.25 106 PRO A C 1
ATOM 801 O O . PRO A 1 106 ? 7.309 -22.312 -4.332 1 93.25 106 PRO A O 1
ATOM 804 N N . ILE A 1 107 ? 7.773 -20.219 -3.848 1 92.19 107 ILE A N 1
ATOM 805 C CA . ILE A 1 107 ? 9.008 -20.25 -4.617 1 92.19 107 ILE A CA 1
ATOM 806 C C . ILE A 1 107 ? 10.211 -20.156 -3.672 1 92.19 107 ILE A C 1
ATOM 808 O O . ILE A 1 107 ? 11.344 -20.406 -4.07 1 92.19 107 ILE A O 1
ATOM 812 N N . CYS A 1 108 ? 9.992 -19.797 -2.475 1 92.62 108 CYS A N 1
ATOM 813 C CA . CYS A 1 108 ? 11.094 -19.5 -1.566 1 92.62 108 CYS A CA 1
ATOM 814 C C . CYS A 1 108 ? 11.898 -20.75 -1.249 1 92.62 108 CYS A C 1
ATOM 816 O O . CYS A 1 108 ? 13.062 -20.672 -0.851 1 92.62 108 CYS A O 1
ATOM 818 N N . GLY A 1 109 ? 11.297 -21.906 -1.368 1 89.62 109 GLY A N 1
ATOM 819 C CA . GLY A 1 109 ? 12.039 -23.141 -1.225 1 89.62 109 GLY A CA 1
ATOM 820 C C . GLY A 1 109 ? 13.078 -23.344 -2.312 1 89.62 109 GLY A C 1
ATOM 821 O O . GLY A 1 109 ? 14.148 -23.906 -2.061 1 89.62 109 GLY A O 1
ATOM 822 N N . GLN A 1 110 ? 12.812 -22.781 -3.457 1 87.12 110 GLN A N 1
ATOM 823 C CA . GLN A 1 110 ? 13.664 -22.938 -4.625 1 87.12 110 GLN A CA 1
ATOM 824 C C . GLN A 1 110 ? 14.688 -21.812 -4.719 1 87.12 110 GLN A C 1
ATOM 826 O O . GLN A 1 110 ? 15.797 -22 -5.23 1 87.12 110 GLN A O 1
ATOM 831 N N . VAL A 1 111 ? 14.344 -20.688 -4.293 1 91.5 111 VAL A N 1
ATOM 832 C CA . VAL A 1 111 ? 15.234 -19.531 -4.391 1 91.5 111 VAL A CA 1
ATOM 833 C C . VAL A 1 111 ? 15.359 -18.859 -3.021 1 91.5 111 VAL A C 1
ATOM 835 O O . VAL A 1 111 ? 15.008 -17.688 -2.863 1 91.5 111 VAL A O 1
ATOM 838 N N . PRO A 1 112 ? 15.984 -19.453 -2.045 1 92.19 112 PRO A N 1
ATOM 839 C CA . PRO A 1 112 ? 16.031 -18.938 -0.677 1 92.19 112 PRO A CA 1
ATOM 840 C C . PRO A 1 112 ? 16.844 -17.656 -0.561 1 92.19 112 PRO A C 1
ATOM 842 O O . PRO A 1 112 ? 16.531 -16.781 0.245 1 92.19 112 PRO A O 1
ATOM 845 N N . LYS A 1 113 ? 17.984 -17.531 -1.243 1 93.44 113 LYS A N 1
ATOM 846 C CA . LYS A 1 113 ? 18.797 -16.328 -1.177 1 93.44 113 LYS A CA 1
ATOM 847 C C . LYS A 1 113 ? 18 -15.102 -1.625 1 93.44 113 LYS A C 1
ATOM 849 O O . LYS A 1 113 ? 18.094 -14.039 -1.004 1 93.44 113 LYS A O 1
ATOM 854 N N . PHE A 1 114 ? 17.312 -15.273 -2.736 1 94.38 114 PHE A N 1
ATOM 855 C CA . PHE A 1 114 ? 16.438 -14.219 -3.223 1 94.38 114 PHE A CA 1
ATOM 856 C C . PHE A 1 114 ? 15.422 -13.82 -2.152 1 94.38 114 PHE A C 1
ATOM 858 O O . PHE A 1 114 ? 15.281 -12.633 -1.839 1 94.38 114 PHE A O 1
ATOM 865 N N . CYS A 1 115 ? 14.789 -14.773 -1.522 1 95 115 CYS A N 1
ATOM 866 C CA . CYS A 1 115 ? 13.742 -14.516 -0.539 1 95 115 CYS A CA 1
ATOM 867 C C . CYS A 1 115 ? 14.32 -13.875 0.718 1 95 115 CYS A C 1
ATOM 869 O O . CYS A 1 115 ? 13.688 -13.008 1.328 1 95 115 CYS A O 1
ATOM 871 N N . ASP A 1 116 ? 15.508 -14.289 1.107 1 94.56 116 ASP A N 1
ATOM 872 C CA . ASP A 1 116 ? 16.172 -13.68 2.252 1 94.56 116 ASP A CA 1
ATOM 873 C C . ASP A 1 116 ? 16.484 -12.203 1.991 1 94.56 116 ASP A C 1
ATOM 875 O O . ASP A 1 116 ? 16.234 -11.352 2.854 1 94.56 116 ASP A O 1
ATOM 879 N N . HIS A 1 117 ? 16.969 -11.945 0.831 1 94.62 117 HIS A N 1
ATOM 880 C CA . HIS A 1 117 ? 17.266 -10.562 0.451 1 94.62 117 HIS A CA 1
ATOM 881 C C . HIS A 1 117 ? 15.984 -9.727 0.402 1 94.62 117 HIS A C 1
ATOM 883 O O . HIS A 1 117 ? 15.961 -8.602 0.903 1 94.62 117 HIS A O 1
ATOM 889 N N . VAL A 1 118 ? 14.938 -10.297 -0.168 1 95.62 118 VAL A N 1
ATOM 890 C CA . VAL A 1 118 ? 13.664 -9.594 -0.231 1 95.62 118 VAL A CA 1
ATOM 891 C C . VAL A 1 118 ? 13.164 -9.297 1.182 1 95.62 118 VAL A C 1
ATOM 893 O O . VAL A 1 118 ? 12.75 -8.172 1.476 1 95.62 118 VAL A O 1
ATOM 896 N N . THR A 1 119 ? 13.266 -10.297 2.041 1 96.38 119 THR A N 1
ATOM 897 C CA . THR A 1 119 ? 12.836 -10.125 3.424 1 96.38 119 THR A CA 1
ATOM 898 C C . THR A 1 119 ? 13.625 -9.008 4.102 1 96.38 119 THR A C 1
ATOM 900 O O . THR A 1 119 ? 13.047 -8.156 4.781 1 96.38 119 THR A O 1
ATOM 903 N N . GLY A 1 120 ? 14.844 -9.07 3.924 1 96.31 120 GLY A N 1
ATOM 904 C CA . GLY A 1 120 ? 15.68 -8.016 4.477 1 96.31 120 GLY A CA 1
ATOM 905 C C . GLY A 1 120 ? 15.336 -6.637 3.941 1 96.31 120 GLY A C 1
ATOM 906 O O . GLY A 1 120 ? 15.266 -5.668 4.703 1 96.31 120 GLY A O 1
ATOM 907 N N . ALA A 1 121 ? 15.18 -6.531 2.656 1 97.69 121 ALA A N 1
ATOM 908 C CA . ALA A 1 121 ? 14.805 -5.262 2.037 1 97.69 121 ALA A CA 1
ATOM 909 C C . ALA A 1 121 ? 13.477 -4.75 2.592 1 97.69 121 ALA A C 1
ATOM 911 O O . ALA A 1 121 ? 13.336 -3.559 2.883 1 97.69 121 ALA A O 1
ATOM 912 N N . LEU A 1 122 ? 12.539 -5.66 2.746 1 97.56 122 LEU A N 1
ATOM 913 C CA . LEU A 1 122 ? 11.219 -5.281 3.242 1 97.56 122 LEU A CA 1
ATOM 914 C C . LEU A 1 122 ? 11.297 -4.805 4.688 1 97.56 122 LEU A C 1
ATOM 916 O O . LEU A 1 122 ? 10.625 -3.846 5.066 1 97.56 122 LEU A O 1
ATOM 920 N N . ILE A 1 123 ? 12.07 -5.469 5.48 1 97.25 123 ILE A N 1
ATOM 921 C CA . ILE A 1 123 ? 12.258 -5.039 6.863 1 97.25 123 ILE A CA 1
ATOM 922 C C . ILE A 1 123 ? 12.828 -3.625 6.891 1 97.25 123 ILE A C 1
ATOM 924 O O . ILE A 1 123 ? 12.344 -2.768 7.633 1 97.25 123 ILE A O 1
ATOM 928 N N . ALA A 1 124 ? 13.836 -3.393 6.102 1 97.44 124 ALA A N 1
ATOM 929 C CA . ALA A 1 124 ? 14.43 -2.059 6.016 1 97.44 124 ALA A CA 1
ATOM 930 C C . ALA A 1 124 ? 13.406 -1.041 5.512 1 97.44 124 ALA A C 1
ATOM 932 O O . ALA A 1 124 ? 13.352 0.088 6.008 1 97.44 124 ALA A O 1
ATOM 933 N N . GLY A 1 125 ? 12.648 -1.441 4.527 1 97.62 125 GLY A N 1
ATOM 934 C CA . GLY A 1 125 ? 11.617 -0.562 4.004 1 97.62 125 GLY A CA 1
ATOM 935 C C . GLY A 1 125 ? 10.555 -0.212 5.031 1 97.62 125 GLY A C 1
ATOM 936 O O . GLY A 1 125 ? 10.133 0.942 5.121 1 97.62 125 GLY A O 1
ATOM 937 N N . VAL A 1 126 ? 10.102 -1.174 5.816 1 97.81 126 VAL A N 1
ATOM 938 C CA . VAL A 1 126 ? 9.109 -0.947 6.867 1 97.81 126 VAL A CA 1
ATOM 939 C C . VAL A 1 126 ? 9.688 -0.004 7.922 1 97.81 126 VAL A C 1
ATOM 941 O O . VAL A 1 126 ? 8.992 0.895 8.406 1 97.81 126 VAL A O 1
ATOM 944 N N . ALA A 1 127 ? 10.859 -0.229 8.234 1 96.44 127 ALA A N 1
ATOM 945 C CA . ALA A 1 127 ? 11.516 0.674 9.172 1 96.44 127 ALA A CA 1
ATOM 946 C C . ALA A 1 127 ? 11.508 2.109 8.648 1 96.44 127 ALA A C 1
ATOM 948 O O . ALA A 1 127 ? 11.18 3.041 9.391 1 96.44 127 ALA A O 1
ATOM 949 N N . SER A 1 128 ? 11.891 2.25 7.395 1 96.19 128 SER A N 1
ATOM 950 C CA . SER A 1 128 ? 11.875 3.574 6.781 1 96.19 128 SER A CA 1
ATOM 951 C C . SER A 1 128 ? 10.484 4.188 6.824 1 96.19 128 SER A C 1
ATOM 953 O O . SER A 1 128 ? 10.32 5.352 7.199 1 96.19 128 SER A O 1
ATOM 955 N N . ALA A 1 129 ? 9.492 3.434 6.52 1 96.25 129 ALA A N 1
ATOM 956 C CA . ALA A 1 129 ? 8.117 3.926 6.496 1 96.25 129 ALA A CA 1
ATOM 957 C C . ALA A 1 129 ? 7.668 4.355 7.891 1 96.25 129 ALA A C 1
ATOM 959 O O . ALA A 1 129 ? 7.004 5.383 8.047 1 96.25 129 ALA A O 1
ATOM 960 N N . ILE A 1 130 ? 7.977 3.578 8.875 1 96.12 130 ILE A N 1
ATOM 961 C CA . ILE A 1 130 ? 7.602 3.9 10.242 1 96.12 130 ILE A CA 1
ATOM 962 C C . ILE A 1 130 ? 8.258 5.219 10.656 1 96.12 130 ILE A C 1
ATOM 964 O O . ILE A 1 130 ? 7.613 6.066 11.281 1 96.12 130 ILE A O 1
ATOM 968 N N . LEU A 1 131 ? 9.461 5.418 10.344 1 95.25 131 LEU A N 1
ATOM 969 C CA . LEU A 1 131 ? 10.172 6.645 10.68 1 95.25 131 LEU A CA 1
ATOM 970 C C . LEU A 1 131 ? 9.547 7.848 9.977 1 95.25 131 LEU A C 1
ATOM 972 O O . LEU A 1 131 ? 9.305 8.875 10.609 1 95.25 131 LEU A O 1
ATOM 976 N N . TYR A 1 132 ? 9.25 7.711 8.68 1 94.69 132 TYR A N 1
ATOM 977 C CA . TYR A 1 132 ? 8.609 8.797 7.953 1 94.69 132 TYR A CA 1
ATOM 978 C C . TYR A 1 132 ? 7.238 9.117 8.547 1 94.69 132 TYR A C 1
ATOM 980 O O . TYR A 1 132 ? 6.871 10.281 8.68 1 94.69 132 TYR A O 1
ATOM 988 N N . PHE A 1 133 ? 6.598 8.078 8.836 1 94.81 133 PHE A N 1
ATOM 989 C CA . PHE A 1 133 ? 5.273 8.258 9.422 1 94.81 133 PHE A CA 1
ATOM 990 C C . PHE A 1 133 ? 5.363 8.992 10.75 1 94.81 133 PHE A C 1
ATOM 992 O O . PHE A 1 133 ? 4.57 9.898 11.023 1 94.81 133 PHE A O 1
ATOM 999 N N . THR A 1 134 ? 6.293 8.656 11.594 1 94.25 134 THR A N 1
ATOM 1000 C CA . THR A 1 134 ? 6.492 9.289 12.891 1 94.25 134 THR A CA 1
ATOM 1001 C C . THR A 1 134 ? 6.891 10.758 12.719 1 94.25 134 THR A C 1
ATOM 1003 O O . THR A 1 134 ? 6.387 11.625 13.438 1 94.25 134 THR A O 1
ATOM 1006 N N . ILE A 1 135 ? 7.773 11.039 11.812 1 92.69 135 ILE A N 1
ATOM 1007 C CA . ILE A 1 135 ? 8.18 12.406 11.523 1 92.69 135 ILE A CA 1
ATOM 1008 C C . ILE A 1 135 ? 6.965 13.234 11.109 1 92.69 135 ILE A C 1
ATOM 1010 O O . ILE A 1 135 ? 6.781 14.352 11.586 1 92.69 135 ILE A O 1
ATOM 1014 N N . LEU A 1 136 ? 6.148 12.648 10.234 1 92.44 136 LEU A N 1
ATOM 1015 C CA . LEU A 1 136 ? 4.957 13.336 9.75 1 92.44 136 LEU A CA 1
ATOM 1016 C C . LEU A 1 136 ? 4 13.641 10.898 1 92.44 136 LEU A C 1
ATOM 1018 O O . LEU A 1 136 ? 3.51 14.766 11.023 1 92.44 136 LEU A O 1
ATOM 1022 N N . LEU A 1 137 ? 3.756 12.648 11.75 1 90.38 137 LEU A N 1
ATOM 1023 C CA . LEU A 1 137 ? 2.844 12.852 12.867 1 90.38 137 LEU A CA 1
ATOM 1024 C C . LEU A 1 137 ? 3.373 13.922 13.82 1 90.38 137 LEU A C 1
ATOM 1026 O O . LEU A 1 137 ? 2.607 14.742 14.328 1 90.38 137 LEU A O 1
ATOM 1030 N N . TYR A 1 138 ? 4.602 13.844 14.07 1 87.81 138 TYR A N 1
ATOM 1031 C CA . TYR A 1 138 ? 5.219 14.844 14.938 1 87.81 138 TYR A CA 1
ATOM 1032 C C . TYR A 1 138 ? 5.066 16.25 14.352 1 87.81 138 TYR A C 1
ATOM 1034 O O . TYR A 1 138 ? 4.734 17.188 15.062 1 87.81 138 TYR A O 1
ATOM 1042 N N . SER A 1 139 ? 5.371 16.406 13.094 1 85.88 139 SER A N 1
ATOM 1043 C CA . SER A 1 139 ? 5.242 17.688 12.414 1 85.88 139 SER A CA 1
ATOM 1044 C C . SER A 1 139 ? 3.805 18.188 12.469 1 85.88 139 SER A C 1
ATOM 1046 O O . SER A 1 139 ? 3.572 19.391 12.688 1 85.88 139 SER A O 1
ATOM 1048 N N . LEU A 1 140 ? 2.863 17.359 12.234 1 85.88 140 LEU A N 1
ATOM 1049 C CA . LEU A 1 140 ? 1.456 17.734 12.289 1 85.88 140 LEU A CA 1
ATOM 1050 C C . LEU A 1 140 ? 1.053 18.141 13.703 1 85.88 140 LEU A C 1
ATOM 1052 O O . LEU A 1 140 ? 0.297 19.109 13.883 1 85.88 140 LEU A O 1
ATOM 1056 N N . TYR A 1 141 ? 1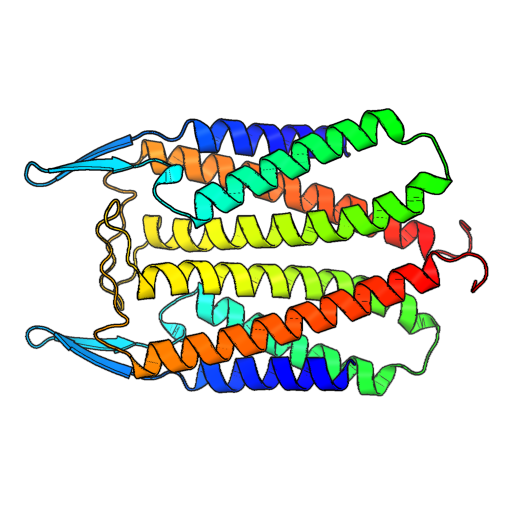.569 17.406 14.648 1 83.5 141 TYR A N 1
ATOM 1057 C CA . TYR A 1 141 ? 1.277 17.734 16.047 1 83.5 141 TYR A CA 1
ATOM 1058 C C . TYR A 1 141 ? 1.77 19.125 16.391 1 83.5 141 TYR A C 1
ATOM 1060 O O . TYR A 1 141 ? 1.083 19.875 17.094 1 83.5 141 TYR A O 1
ATOM 1068 N N . THR A 1 142 ? 2.861 19.531 15.906 1 81 142 THR A N 1
ATOM 1069 C CA . THR A 1 142 ? 3.465 20.828 16.203 1 81 142 THR A CA 1
ATOM 1070 C C . THR A 1 142 ? 2.721 21.953 15.484 1 81 142 THR A C 1
ATOM 1072 O O . THR A 1 142 ? 2.529 23.031 16.047 1 81 142 THR A O 1
ATOM 1075 N N . VAL A 1 143 ? 2.34 21.672 14.336 1 77.44 143 VAL A N 1
ATOM 1076 C CA . VAL A 1 143 ? 1.668 22.719 13.562 1 77.44 143 VAL A CA 1
ATOM 1077 C C . VAL A 1 143 ? 0.237 22.891 14.062 1 77.44 143 VAL A C 1
ATOM 1079 O O . VAL A 1 143 ? -0.303 24 14.039 1 77.44 143 VAL A O 1
ATOM 1082 N N . LEU A 1 144 ? -0.365 21.844 14.43 1 74.06 144 LEU A N 1
ATOM 1083 C CA . LEU A 1 144 ? -1.747 21.922 14.898 1 74.06 144 LEU A CA 1
ATOM 1084 C C . LEU A 1 144 ? -1.814 22.422 16.328 1 74.06 144 LEU A C 1
ATOM 1086 O O . LEU A 1 144 ? -2.877 22.828 16.797 1 74.06 144 LEU A O 1
ATOM 1090 N N . ASP A 1 145 ? -0.743 22.266 17.047 1 66.75 145 ASP A N 1
ATOM 1091 C CA . ASP A 1 145 ? -0.723 22.844 18.391 1 66.75 145 ASP A CA 1
ATOM 1092 C C . ASP A 1 145 ? -0.605 24.359 18.328 1 66.75 145 ASP A C 1
ATOM 1094 O O . ASP A 1 145 ? 0.357 24.891 17.766 1 66.75 145 ASP A O 1
ATOM 1098 N N . PRO A 1 146 ? -1.726 25.156 18.531 1 57.06 146 PRO A N 1
ATOM 1099 C CA . PRO A 1 146 ? -1.74 26.625 18.562 1 57.06 146 PRO A CA 1
ATOM 1100 C C . PRO A 1 146 ? -0.611 27.203 19.406 1 57.06 146 PRO A C 1
ATOM 1102 O O . PRO A 1 146 ? -0.186 28.344 19.188 1 57.06 146 PRO A O 1
ATOM 1105 N N . ILE A 1 147 ? -0.365 26.656 20.531 1 46.44 147 ILE A N 1
ATOM 1106 C CA . ILE A 1 147 ? 0.601 27.281 21.438 1 46.44 147 ILE A CA 1
ATOM 1107 C C . ILE A 1 147 ? 1.962 27.359 20.75 1 46.44 147 ILE A C 1
ATOM 1109 O O . ILE A 1 147 ? 2.715 28.328 20.953 1 46.44 147 ILE A O 1
ATOM 1113 N N . LEU A 1 148 ? 2.297 26.453 20.047 1 41.69 148 LEU A N 1
ATOM 1114 C CA . LEU A 1 148 ? 3.605 26.516 19.406 1 41.69 148 LEU A CA 1
ATOM 1115 C C . LEU A 1 148 ? 3.539 27.312 18.109 1 41.69 148 LEU A C 1
ATOM 1117 O O . LEU A 1 148 ? 4.551 27.484 17.422 1 41.69 148 LEU A O 1
ATOM 1121 N N . MET A 1 149 ? 2.447 27.609 17.609 1 36.44 149 MET A N 1
ATOM 1122 C CA . MET A 1 149 ? 2.42 28.703 16.641 1 36.44 149 MET A CA 1
ATOM 1123 C C . MET A 1 149 ? 2.506 30.047 17.344 1 36.44 149 MET A C 1
ATOM 1125 O O . MET A 1 149 ? 1.941 30.234 18.422 1 36.44 149 MET A O 1
ATOM 1129 N N . MET B 1 1 ? -17.547 16.188 0.13 1 87.12 1 MET B N 1
ATOM 1130 C CA . MET B 1 1 ? -16.5 15.312 -0.363 1 87.12 1 MET B CA 1
ATOM 1131 C C . MET B 1 1 ? -16.406 14.047 0.486 1 87.12 1 MET B C 1
ATOM 1133 O O . MET B 1 1 ? -16.312 12.938 -0.048 1 87.12 1 MET B O 1
ATOM 1137 N N . ARG B 1 2 ? -16.719 14.156 1.725 1 87.81 2 ARG B N 1
ATOM 1138 C CA . ARG B 1 2 ? -16.609 12.992 2.598 1 87.81 2 ARG B CA 1
ATOM 1139 C C . ARG B 1 2 ? -17.719 11.992 2.316 1 87.81 2 ARG B C 1
ATOM 1141 O O . ARG B 1 2 ? -17.531 10.781 2.432 1 87.81 2 ARG B O 1
ATOM 1148 N N . PHE B 1 3 ? -18.844 12.5 1.938 1 91.75 3 PHE B N 1
ATOM 1149 C CA . PHE B 1 3 ? -19.953 11.625 1.625 1 91.75 3 PHE B CA 1
ATOM 1150 C C . PHE B 1 3 ? -19.656 10.789 0.386 1 91.75 3 PHE B C 1
ATOM 1152 O O . PHE B 1 3 ? -19.953 9.594 0.353 1 91.75 3 PHE B O 1
ATOM 1159 N N . VAL B 1 4 ? -19.094 11.359 -0.568 1 94.62 4 VAL B N 1
ATOM 1160 C CA . VAL B 1 4 ? -18.75 10.656 -1.8 1 94.62 4 VAL B CA 1
ATOM 1161 C C . VAL B 1 4 ? -17.641 9.633 -1.524 1 94.62 4 VAL B C 1
ATOM 1163 O O . VAL B 1 4 ? -17.672 8.523 -2.064 1 94.62 4 VAL B O 1
ATOM 1166 N N . ALA B 1 5 ? -16.703 10.055 -0.704 1 94.25 5 ALA B N 1
ATOM 1167 C CA . ALA B 1 5 ? -15.641 9.125 -0.311 1 94.25 5 ALA B CA 1
ATOM 1168 C C . ALA B 1 5 ? -16.219 7.91 0.406 1 94.25 5 ALA B C 1
ATOM 1170 O O . ALA B 1 5 ? -15.789 6.777 0.154 1 94.25 5 ALA B O 1
ATOM 1171 N N . MET B 1 6 ? -17.172 8.141 1.193 1 95.19 6 MET B N 1
ATOM 1172 C CA . MET B 1 6 ? -17.844 7.047 1.902 1 95.19 6 MET B CA 1
ATOM 1173 C C . MET B 1 6 ? -18.562 6.121 0.925 1 95.19 6 MET B C 1
ATOM 1175 O O . MET B 1 6 ? -18.438 4.898 1.022 1 95.19 6 MET B O 1
ATOM 1179 N N . ALA B 1 7 ? -19.281 6.711 0.085 1 96.81 7 ALA B N 1
ATOM 1180 C CA . ALA B 1 7 ? -20.016 5.918 -0.898 1 96.81 7 ALA B CA 1
ATOM 1181 C C . ALA B 1 7 ? -19.078 5.074 -1.743 1 96.81 7 ALA B C 1
ATOM 1183 O O . ALA B 1 7 ? -19.375 3.914 -2.045 1 96.81 7 ALA B O 1
ATOM 1184 N N . ALA B 1 8 ? -17.969 5.629 -2.145 1 97.31 8 ALA B N 1
ATOM 1185 C CA . ALA B 1 8 ? -16.984 4.898 -2.93 1 97.31 8 ALA B CA 1
ATOM 1186 C C . ALA B 1 8 ? -16.391 3.736 -2.133 1 97.31 8 ALA B C 1
ATOM 1188 O O . ALA B 1 8 ? -16.219 2.641 -2.666 1 97.31 8 ALA B O 1
ATOM 1189 N N . SER B 1 9 ? -16.094 3.982 -0.873 1 97.5 9 SER B N 1
ATOM 1190 C CA . SER B 1 9 ? -15.555 2.93 -0.02 1 97.5 9 SER B CA 1
ATOM 1191 C C . SER B 1 9 ? -16.562 1.809 0.184 1 97.5 9 SER B C 1
ATOM 1193 O O . SER B 1 9 ? -16.219 0.628 0.105 1 97.5 9 SER B O 1
ATOM 1195 N N . VAL B 1 10 ? -17.781 2.123 0.427 1 96.62 10 VAL B N 1
ATOM 1196 C CA . VAL B 1 10 ? -18.828 1.131 0.635 1 96.62 10 VAL B CA 1
ATOM 1197 C C . VAL B 1 10 ? -19.047 0.326 -0.646 1 96.62 10 VAL B C 1
ATOM 1199 O O . VAL B 1 10 ? -19.188 -0.898 -0.6 1 96.62 10 VAL B O 1
ATOM 1202 N N . ALA B 1 11 ? -19.031 1.005 -1.743 1 97.69 11 ALA B N 1
ATOM 1203 C CA . ALA B 1 11 ? -19.172 0.312 -3.023 1 97.69 11 ALA B CA 1
ATOM 1204 C C . ALA B 1 11 ? -18.031 -0.691 -3.221 1 97.69 11 ALA B C 1
ATOM 1206 O O . ALA B 1 11 ? -18.266 -1.817 -3.666 1 97.69 11 ALA B O 1
ATOM 1207 N N . ALA B 1 12 ? -16.797 -0.275 -2.926 1 98.12 12 ALA B N 1
ATOM 1208 C C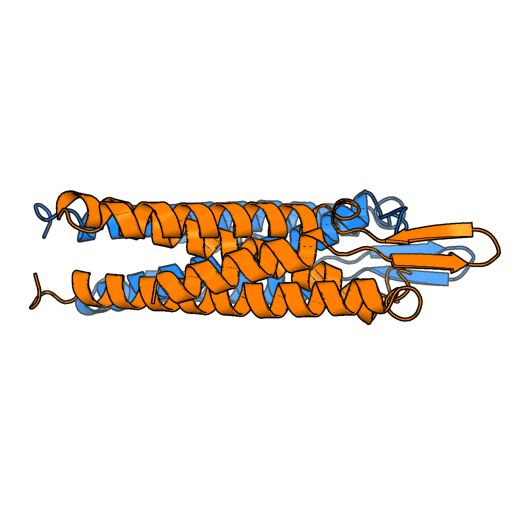A . ALA B 1 12 ? -15.656 -1.175 -3.039 1 98.12 12 ALA B CA 1
ATOM 1209 C C . ALA B 1 12 ? -15.844 -2.416 -2.172 1 98.12 12 ALA B C 1
ATOM 1211 O O . ALA B 1 12 ? -15.578 -3.535 -2.611 1 98.12 12 ALA B O 1
ATOM 1212 N N . VAL B 1 13 ? -16.344 -2.217 -0.946 1 97.5 13 VAL B N 1
ATOM 1213 C CA . VAL B 1 13 ? -16.562 -3.326 -0.021 1 97.5 13 VAL B CA 1
ATOM 1214 C C . VAL B 1 13 ? -17.641 -4.258 -0.573 1 97.5 13 VAL B C 1
ATOM 1216 O O . VAL B 1 13 ? -17.438 -5.477 -0.619 1 97.5 13 VAL B O 1
ATOM 1219 N N . VAL B 1 14 ? -18.719 -3.729 -1.005 1 96.75 14 VAL B N 1
ATOM 1220 C CA . VAL B 1 14 ? -19.828 -4.531 -1.498 1 96.75 14 VAL B CA 1
ATOM 1221 C C . VAL B 1 14 ? -19.391 -5.344 -2.715 1 96.75 14 VAL B C 1
ATOM 1223 O O . VAL B 1 14 ? -19.656 -6.543 -2.801 1 96.75 14 VAL B O 1
ATOM 1226 N N . VAL B 1 15 ? -18.688 -4.73 -3.6 1 96.56 15 VAL B N 1
ATOM 1227 C CA . VAL B 1 15 ? -18.297 -5.391 -4.844 1 96.56 15 VAL B CA 1
ATOM 1228 C C . VAL B 1 15 ? -17.281 -6.488 -4.547 1 96.56 15 VAL B C 1
ATOM 1230 O O . VAL B 1 15 ? -17.344 -7.574 -5.129 1 96.56 15 VAL B O 1
ATOM 1233 N N . ILE B 1 16 ? -16.328 -6.211 -3.639 1 96.19 16 ILE B N 1
ATOM 1234 C CA . ILE B 1 16 ? -15.281 -7.211 -3.418 1 96.19 16 ILE B CA 1
ATOM 1235 C C . ILE B 1 16 ? -15.867 -8.398 -2.648 1 96.19 16 ILE B C 1
ATOM 1237 O O . ILE B 1 16 ? -15.469 -9.539 -2.871 1 96.19 16 ILE B O 1
ATOM 1241 N N . VAL B 1 17 ? -16.812 -8.141 -1.739 1 95.38 17 VAL B N 1
ATOM 1242 C CA . VAL B 1 17 ? -17.375 -9.219 -0.927 1 95.38 17 VAL B CA 1
ATOM 1243 C C . VAL B 1 17 ? -18.281 -10.102 -1.788 1 95.38 17 VAL B C 1
ATOM 1245 O O . VAL B 1 17 ? -18.547 -11.25 -1.441 1 95.38 17 VAL B O 1
ATOM 1248 N N . THR B 1 18 ? -18.719 -9.578 -2.879 1 94.38 18 THR B N 1
ATOM 1249 C CA . THR B 1 18 ? -19.609 -10.336 -3.744 1 94.38 18 THR B CA 1
ATOM 1250 C C . THR B 1 18 ? -18.828 -11.07 -4.828 1 94.38 18 THR B C 1
ATOM 1252 O O . THR B 1 18 ? -19.422 -11.656 -5.742 1 94.38 18 THR B O 1
ATOM 1255 N N . THR B 1 19 ? -17.5 -11.094 -4.707 1 92.56 19 THR B N 1
ATOM 1256 C CA . THR B 1 19 ? -16.703 -11.859 -5.66 1 92.56 19 THR B CA 1
ATOM 1257 C C . THR B 1 19 ? -16.906 -13.359 -5.457 1 92.56 19 THR B C 1
ATOM 1259 O O . THR B 1 19 ? -16.812 -13.859 -4.336 1 92.56 19 THR B O 1
ATOM 1262 N N . HIS B 1 20 ? -17.359 -14.039 -6.465 1 89.06 20 HIS B N 1
ATOM 1263 C CA . HIS B 1 20 ? -17.531 -15.484 -6.496 1 89.06 20 HIS B CA 1
ATOM 1264 C C . HIS B 1 20 ? -17.469 -16.016 -7.926 1 89.06 20 HIS B C 1
ATOM 1266 O O . HIS B 1 20 ? -18.141 -15.477 -8.812 1 89.06 20 HIS B O 1
ATOM 1272 N N . ASP B 1 21 ? -16.469 -16.891 -8.07 1 89.44 21 ASP B N 1
ATOM 1273 C CA . ASP B 1 21 ? -16.375 -17.562 -9.367 1 89.44 21 ASP B CA 1
ATOM 1274 C C . ASP B 1 21 ? -15.781 -18.953 -9.219 1 89.44 21 ASP B C 1
ATOM 1276 O O . ASP B 1 21 ? -15.039 -19.234 -8.273 1 89.44 21 ASP B O 1
ATOM 1280 N N . THR B 1 22 ? -16.234 -19.891 -10.047 1 86.88 22 THR B N 1
ATOM 1281 C CA . THR B 1 22 ? -15.742 -21.266 -10.031 1 86.88 22 THR B CA 1
ATOM 1282 C C . THR B 1 22 ? -15.148 -21.641 -11.383 1 86.88 22 THR B C 1
ATOM 1284 O O . THR B 1 22 ? -15.672 -21.25 -12.43 1 86.88 22 THR B O 1
ATOM 1287 N N . ALA B 1 23 ? -14 -22.141 -11.266 1 83.69 23 ALA B N 1
ATOM 1288 C CA . ALA B 1 23 ? -13.336 -22.641 -12.477 1 83.69 23 ALA B CA 1
ATOM 1289 C C . ALA B 1 23 ? -13.195 -24.156 -12.445 1 83.69 23 ALA B C 1
ATOM 1291 O O . ALA B 1 23 ? -12.945 -24.734 -11.383 1 83.69 23 ALA B O 1
ATOM 1292 N N . HIS B 1 24 ? -13.453 -24.797 -13.688 1 77.94 24 HIS B N 1
ATOM 1293 C CA . HIS B 1 24 ? -13.281 -26.234 -13.844 1 77.94 24 HIS B CA 1
ATOM 1294 C C . HIS B 1 24 ? -12.07 -26.547 -14.711 1 77.94 24 HIS B C 1
ATOM 1296 O O . HIS B 1 24 ? -12.078 -26.281 -15.914 1 77.94 24 HIS B O 1
ATOM 1302 N N . VAL B 1 25 ? -10.914 -26.891 -13.906 1 69.69 25 VAL B N 1
ATOM 1303 C CA . VAL B 1 25 ? -9.719 -27.297 -14.641 1 69.69 25 VAL B CA 1
ATOM 1304 C C . VAL B 1 25 ? -9.453 -28.781 -14.43 1 69.69 25 VAL B C 1
ATOM 1306 O O . VAL B 1 25 ? -9.156 -29.219 -13.312 1 69.69 25 VAL B O 1
ATOM 1309 N N . LEU B 1 26 ? -9.273 -29.578 -15.602 1 69.56 26 LEU B N 1
ATOM 1310 C CA . LEU B 1 26 ? -8.938 -31 -15.617 1 69.56 26 LEU B CA 1
ATOM 1311 C C . LEU B 1 26 ? -9.672 -31.734 -14.508 1 69.56 26 LEU B C 1
ATOM 1313 O O . LEU B 1 26 ? -9.078 -32.562 -13.805 1 69.56 26 LEU B O 1
ATOM 1317 N N . ASN B 1 27 ? -10.812 -31.422 -14.125 1 69.56 27 ASN B N 1
ATOM 1318 C CA . ASN B 1 27 ? -11.719 -32.062 -13.172 1 69.56 27 ASN B CA 1
ATOM 1319 C C . ASN B 1 27 ? -11.555 -31.453 -11.773 1 69.56 27 ASN B C 1
ATOM 1321 O O . ASN B 1 27 ? -12 -32.062 -10.789 1 69.56 27 ASN B O 1
ATOM 1325 N N . LEU B 1 28 ? -10.766 -30.594 -11.695 1 74.44 28 LEU B N 1
ATOM 1326 C CA . LEU B 1 28 ? -10.633 -29.906 -10.422 1 74.44 28 LEU B CA 1
ATOM 1327 C C . LEU B 1 28 ? -11.43 -28.594 -10.422 1 74.44 28 LEU B C 1
ATOM 1329 O O . LEU B 1 28 ? -11.508 -27.922 -11.453 1 74.44 28 LEU B O 1
ATOM 1333 N N . THR B 1 29 ? -12.219 -28.469 -9.367 1 77.75 29 THR B N 1
ATOM 1334 C CA . THR B 1 29 ? -12.984 -27.25 -9.203 1 77.75 29 THR B CA 1
ATOM 1335 C C . THR B 1 29 ? -12.242 -26.25 -8.32 1 77.75 29 THR B C 1
ATOM 1337 O O . THR B 1 29 ? -11.867 -26.578 -7.191 1 77.75 29 THR B O 1
ATOM 1340 N N . PHE B 1 30 ? -12 -25.156 -8.922 1 79 30 PHE B N 1
ATOM 1341 C CA . PHE B 1 30 ? -11.367 -24.062 -8.172 1 79 30 PHE B CA 1
ATOM 1342 C C . PHE B 1 30 ? -12.352 -22.938 -7.938 1 79 30 PHE B C 1
ATOM 1344 O O . PHE B 1 30 ? -13.039 -22.5 -8.867 1 79 30 PHE B O 1
ATOM 1351 N N . THR B 1 31 ? -12.5 -22.641 -6.656 1 84.62 31 THR B N 1
ATOM 1352 C CA . THR B 1 31 ? -13.367 -21.516 -6.301 1 84.62 31 THR B CA 1
ATOM 1353 C C . THR B 1 31 ? -12.539 -20.266 -5.992 1 84.62 31 THR B C 1
ATOM 1355 O O . THR B 1 31 ? -11.602 -20.328 -5.195 1 84.62 31 THR B O 1
ATOM 1358 N N . ALA B 1 32 ? -12.844 -19.297 -6.723 1 88.31 32 ALA B N 1
ATOM 1359 C CA . ALA B 1 32 ? -12.164 -18.016 -6.523 1 88.31 32 ALA B CA 1
ATOM 1360 C C . ALA B 1 32 ? -13.031 -17.047 -5.734 1 88.31 32 ALA B C 1
ATOM 1362 O O . ALA B 1 32 ? -14.133 -16.688 -6.176 1 88.31 32 ALA B O 1
ATOM 1363 N N . LYS B 1 33 ? -12.609 -16.672 -4.57 1 91.94 33 LYS B N 1
ATOM 1364 C CA . LYS B 1 33 ? -13.242 -15.711 -3.67 1 91.94 33 LYS B CA 1
ATOM 1365 C C . LYS B 1 33 ? -12.219 -14.727 -3.109 1 91.94 33 LYS B C 1
ATOM 1367 O O . LYS B 1 33 ? -11.023 -15.023 -3.059 1 91.94 33 LYS B O 1
ATOM 1372 N N . TYR B 1 34 ? -12.781 -13.602 -2.711 1 92.06 34 TYR B N 1
ATOM 1373 C CA . TYR B 1 34 ? -11.867 -12.586 -2.207 1 92.06 34 TYR B CA 1
ATOM 1374 C C . TYR B 1 34 ? -11.125 -13.086 -0.971 1 92.06 34 TYR B C 1
ATOM 1376 O O . TYR B 1 34 ? -9.977 -12.703 -0.726 1 92.06 34 TYR B O 1
ATOM 1384 N N . ASN B 1 35 ? -11.742 -13.906 -0.144 1 92.31 35 ASN B N 1
ATOM 1385 C CA . ASN B 1 35 ? -11.172 -14.367 1.116 1 92.31 35 ASN B CA 1
ATOM 1386 C C . ASN B 1 35 ? -10.07 -15.398 0.888 1 92.31 35 ASN B C 1
ATOM 1388 O O . ASN B 1 35 ? -9.398 -15.812 1.832 1 92.31 35 ASN B O 1
ATOM 1392 N N . ASN B 1 36 ? -9.836 -15.812 -0.369 1 91.56 36 ASN B N 1
ATOM 1393 C CA . ASN B 1 36 ? -8.758 -16.734 -0.718 1 91.56 36 ASN B CA 1
ATOM 1394 C C . ASN B 1 36 ? -7.406 -16.031 -0.736 1 91.56 36 ASN B C 1
ATOM 1396 O O . ASN B 1 36 ? -6.363 -16.688 -0.747 1 91.56 36 ASN B O 1
ATOM 1400 N N . THR B 1 37 ? -7.441 -14.766 -0.775 1 92.75 37 THR B N 1
ATOM 1401 C CA . THR B 1 37 ? -6.219 -13.969 -0.878 1 92.75 37 THR B CA 1
ATOM 1402 C C . THR B 1 37 ? -6.156 -12.93 0.235 1 92.75 37 THR B C 1
ATOM 1404 O O . THR B 1 37 ? -6.996 -12.023 0.294 1 92.75 37 THR B O 1
ATOM 1407 N N . PRO B 1 38 ? -5.145 -12.984 1.081 1 95.5 38 PRO B N 1
ATOM 1408 C CA . PRO B 1 38 ? -5.02 -12.031 2.188 1 95.5 38 PRO B CA 1
ATOM 1409 C C . PRO B 1 38 ? -5.023 -10.578 1.722 1 95.5 38 PRO B C 1
ATOM 1411 O O . PRO B 1 38 ? -5.539 -9.703 2.422 1 95.5 38 PRO B O 1
ATOM 1414 N N . ALA B 1 39 ? -4.422 -10.297 0.596 1 96.56 39 ALA B N 1
ATOM 1415 C CA . ALA B 1 39 ? -4.379 -8.93 0.086 1 96.56 39 ALA B CA 1
ATOM 1416 C C . ALA B 1 39 ? -5.785 -8.383 -0.138 1 96.56 39 ALA B C 1
ATOM 1418 O O . ALA B 1 39 ? -6.062 -7.223 0.169 1 96.56 39 ALA B O 1
ATOM 1419 N N . PHE B 1 40 ? -6.703 -9.195 -0.63 1 97.25 40 PHE B N 1
ATOM 1420 C CA . PHE B 1 40 ? -8.07 -8.773 -0.895 1 97.25 40 PHE B CA 1
ATOM 1421 C C . PHE B 1 40 ? -8.852 -8.617 0.405 1 97.25 40 PHE B C 1
ATOM 1423 O O . PHE B 1 40 ? -9.695 -7.723 0.529 1 97.25 40 PHE B O 1
ATOM 1430 N N . VAL B 1 41 ? -8.594 -9.477 1.334 1 97.31 41 VAL B N 1
ATOM 1431 C CA . VAL B 1 41 ? -9.219 -9.344 2.648 1 97.31 41 VAL B CA 1
ATOM 1432 C C . VAL B 1 41 ? -8.766 -8.047 3.307 1 97.31 41 VAL B C 1
ATOM 1434 O O . VAL B 1 41 ? -9.578 -7.316 3.877 1 97.31 41 VAL B O 1
ATOM 1437 N N . TYR B 1 42 ? -7.457 -7.816 3.252 1 97.81 42 TYR B N 1
ATOM 1438 C CA . TYR B 1 42 ? -6.906 -6.57 3.771 1 97.81 42 TYR B CA 1
ATOM 1439 C C . TYR B 1 42 ? -7.578 -5.367 3.117 1 97.81 42 TYR B C 1
ATOM 1441 O O . TYR B 1 42 ? -7.961 -4.414 3.801 1 97.81 42 TYR B O 1
ATOM 1449 N N . PHE B 1 43 ? -7.719 -5.434 1.842 1 98.25 43 PHE B N 1
ATOM 1450 C CA . PHE B 1 43 ? -8.391 -4.387 1.08 1 98.25 43 PHE B CA 1
ATOM 1451 C C . PHE B 1 43 ? -9.812 -4.184 1.578 1 98.25 43 PHE B C 1
ATOM 1453 O O . PHE B 1 43 ? -10.234 -3.051 1.825 1 98.25 43 PHE B O 1
ATOM 1460 N N . MET B 1 44 ? -10.531 -5.266 1.744 1 97.88 44 MET B N 1
ATOM 1461 C CA . MET B 1 44 ? -11.922 -5.211 2.201 1 97.88 44 MET B CA 1
ATOM 1462 C C . MET B 1 44 ? -12.016 -4.582 3.588 1 97.88 44 MET B C 1
ATOM 1464 O O . MET B 1 44 ? -12.844 -3.701 3.82 1 97.88 44 MET B O 1
ATOM 1468 N N . ILE B 1 45 ? -11.211 -4.957 4.473 1 98.12 45 ILE B N 1
ATOM 1469 C CA . ILE B 1 45 ? -11.227 -4.488 5.855 1 98.12 45 ILE B CA 1
ATOM 1470 C C . ILE B 1 45 ? -10.953 -2.988 5.895 1 98.12 45 ILE B C 1
ATOM 1472 O O . ILE B 1 45 ? -11.656 -2.234 6.566 1 98.12 45 ILE B O 1
ATOM 1476 N N . VAL B 1 46 ? -9.93 -2.588 5.176 1 98.06 46 VAL B N 1
ATOM 1477 C CA . VAL B 1 46 ? -9.531 -1.185 5.207 1 98.06 46 VAL B CA 1
ATOM 1478 C C . VAL B 1 46 ? -10.633 -0.322 4.598 1 98.06 46 VAL B C 1
ATOM 1480 O O . VAL B 1 46 ? -10.969 0.739 5.133 1 98.06 46 VAL B O 1
ATOM 1483 N N . GLU B 1 47 ? -11.211 -0.76 3.49 1 98.5 47 GLU B N 1
ATOM 1484 C CA . GLU B 1 47 ? -12.297 -0.006 2.881 1 98.5 47 GLU B CA 1
ATOM 1485 C C . GLU B 1 47 ? -13.508 0.07 3.811 1 98.5 47 GLU B C 1
ATOM 1487 O O . GLU B 1 47 ? -14.188 1.097 3.873 1 98.5 47 GLU B O 1
ATOM 1492 N N . ALA B 1 48 ? -13.781 -1.025 4.496 1 97.88 48 ALA B N 1
ATOM 1493 C CA . ALA B 1 48 ? -14.875 -1.013 5.465 1 97.88 48 ALA B CA 1
ATOM 1494 C C . ALA B 1 48 ? -14.609 -0.014 6.586 1 97.88 48 ALA B C 1
ATOM 1496 O O . ALA B 1 48 ? -15.492 0.75 6.973 1 97.88 48 ALA B O 1
ATOM 1497 N N . ILE B 1 49 ? -13.414 -0.005 7.086 1 97.88 49 ILE B N 1
ATOM 1498 C CA . ILE B 1 49 ? -13.031 0.916 8.148 1 97.88 49 ILE B CA 1
ATOM 1499 C C . ILE B 1 49 ? -13.148 2.355 7.652 1 97.88 49 ILE B C 1
ATOM 1501 O O . ILE B 1 49 ? -13.648 3.227 8.367 1 97.88 49 ILE B O 1
ATOM 1505 N N . ALA B 1 50 ? -12.641 2.572 6.441 1 96.69 50 ALA B N 1
ATOM 1506 C CA . ALA B 1 50 ? -12.727 3.912 5.867 1 96.69 50 ALA B CA 1
ATOM 1507 C C . ALA B 1 50 ? -14.172 4.371 5.742 1 96.69 50 ALA B C 1
ATOM 1509 O O . ALA B 1 50 ? -14.492 5.527 6.023 1 96.69 50 ALA B O 1
ATOM 1510 N N . GLY B 1 51 ? -15.039 3.48 5.293 1 95.5 51 GLY B N 1
ATOM 1511 C CA . GLY B 1 51 ? -16.453 3.805 5.215 1 95.5 51 GLY B CA 1
ATOM 1512 C C . GLY B 1 51 ? -17.062 4.156 6.559 1 95.5 51 GLY B C 1
ATOM 1513 O O . GLY B 1 51 ? -17.766 5.164 6.688 1 95.5 51 GLY B O 1
ATOM 1514 N N . LEU B 1 52 ? -16.797 3.373 7.555 1 94.88 52 LEU B N 1
ATOM 1515 C CA . LEU B 1 52 ? -17.312 3.615 8.898 1 94.88 52 LEU B CA 1
ATOM 1516 C C . LEU B 1 52 ? -16.766 4.918 9.461 1 94.88 52 LEU B C 1
ATOM 1518 O O . LEU B 1 52 ? -17.5 5.684 10.094 1 94.88 52 LEU B O 1
ATOM 1522 N N . TYR B 1 53 ? -15.523 5.113 9.219 1 94 53 TYR B N 1
ATOM 1523 C CA . TYR B 1 53 ? -14.875 6.34 9.672 1 94 53 TYR B CA 1
ATOM 1524 C C . TYR B 1 53 ? -15.547 7.566 9.055 1 94 53 TYR B C 1
ATOM 1526 O O . TYR B 1 53 ? -15.812 8.547 9.758 1 94 53 TYR B O 1
ATOM 1534 N N . SER B 1 54 ? -15.758 7.52 7.781 1 91.94 54 SER B N 1
ATOM 1535 C CA . SER B 1 54 ? -16.422 8.633 7.102 1 91.94 54 SER B CA 1
ATOM 1536 C C . SER B 1 54 ? -17.812 8.875 7.66 1 91.94 54 SER B C 1
ATOM 1538 O O . SER B 1 54 ? -18.234 10.023 7.809 1 91.94 54 SER B O 1
ATOM 1540 N N . LEU B 1 55 ? -18.516 7.867 7.969 1 89.81 55 LEU B N 1
ATOM 1541 C CA . LEU B 1 55 ? -19.859 7.98 8.555 1 89.81 55 LEU B CA 1
ATOM 1542 C C . LEU B 1 55 ? -19.797 8.672 9.906 1 89.81 55 LEU B C 1
ATOM 1544 O O . LEU B 1 55 ? -20.578 9.586 10.172 1 89.81 55 LEU B O 1
ATOM 1548 N N . ILE B 1 56 ? -18.828 8.352 10.75 1 88.94 56 ILE B N 1
ATOM 1549 C CA . ILE B 1 56 ? -18.688 8.906 12.086 1 88.94 56 ILE B CA 1
ATOM 1550 C C . ILE B 1 56 ? -18.328 10.391 11.992 1 88.94 56 ILE B C 1
ATOM 1552 O O . ILE B 1 56 ? -18.891 11.219 12.711 1 88.94 56 ILE B O 1
ATOM 1556 N N . THR B 1 57 ? -17.391 10.672 11.117 1 87.56 57 THR B N 1
ATOM 1557 C CA . THR B 1 57 ? -16.938 12.062 11 1 87.56 57 THR B CA 1
ATOM 1558 C C . THR B 1 57 ? -18.031 12.93 10.391 1 87.56 57 THR B C 1
ATOM 1560 O O . THR B 1 57 ? -18.109 14.125 10.656 1 87.56 57 THR B O 1
ATOM 1563 N N . LEU B 1 58 ? -18.859 12.422 9.555 1 84 58 LEU B N 1
ATOM 1564 C CA . LEU B 1 58 ? -19.984 13.148 8.992 1 84 58 LEU B CA 1
ATOM 1565 C C . LEU B 1 58 ? -21.016 13.492 10.07 1 84 58 LEU B C 1
ATOM 1567 O O . LEU B 1 58 ? -21.609 14.57 10.047 1 84 58 LEU B O 1
ATOM 1571 N N . ILE B 1 59 ? -21.156 12.727 11.055 1 82.94 59 ILE B N 1
ATOM 1572 C CA . ILE B 1 59 ? -22.141 12.922 12.117 1 82.94 59 ILE B CA 1
ATOM 1573 C C . ILE B 1 59 ? -21.578 13.867 13.172 1 82.94 59 ILE B C 1
ATOM 1575 O O . ILE B 1 59 ? -22.297 14.742 13.68 1 82.94 59 ILE B O 1
ATOM 1579 N N . LEU B 1 60 ? -20.172 13.75 13.477 1 75.56 60 LEU B N 1
ATOM 1580 C CA . LEU B 1 60 ? -19.578 14.508 14.57 1 75.56 60 LEU B CA 1
ATOM 1581 C C . LEU B 1 60 ? -19.031 15.844 14.062 1 75.56 60 LEU B C 1
ATOM 1583 O O . LEU B 1 60 ? -18.641 16.703 14.859 1 75.56 60 LEU B O 1
ATOM 1587 N N . SER B 1 61 ? -18.672 16.188 12.906 1 65.31 61 SER B N 1
ATOM 1588 C CA . SER B 1 61 ? -17.891 17.266 12.312 1 65.31 61 SER B CA 1
ATOM 1589 C C . SER B 1 61 ? -18.219 18.609 12.945 1 65.31 61 SER B C 1
ATOM 1591 O O . SER B 1 61 ? -17.75 19.656 12.492 1 65.31 61 SER B O 1
ATOM 1593 N N . THR B 1 62 ? -19.078 18.75 13.719 1 57.38 62 THR B N 1
ATOM 1594 C CA . THR B 1 62 ? -19.391 20.156 14 1 57.38 62 THR B CA 1
ATOM 1595 C C . THR B 1 62 ? -18.484 20.703 15.094 1 57.38 62 THR B C 1
ATOM 1597 O O . THR B 1 62 ? -18.469 21.906 15.336 1 57.38 62 THR B O 1
ATOM 1600 N N . LYS B 1 63 ? -17.688 20.047 15.781 1 60.34 63 LYS B N 1
ATOM 1601 C CA . LYS B 1 63 ? -17.016 20.719 16.891 1 60.34 63 LYS B CA 1
ATOM 1602 C C . LYS B 1 63 ? -15.547 21 16.578 1 60.34 63 LYS B C 1
ATOM 1604 O O . LYS B 1 63 ? -14.914 20.234 15.844 1 60.34 63 LYS B O 1
ATOM 1609 N N . ASN B 1 64 ? -14.906 22.062 16.953 1 59 64 ASN B N 1
ATOM 1610 C CA . ASN B 1 64 ? -13.578 22.609 16.688 1 59 64 ASN B CA 1
ATOM 1611 C C . ASN B 1 64 ? -12.477 21.656 17.125 1 59 64 ASN B C 1
ATOM 1613 O O . ASN B 1 64 ? -11.508 21.438 16.391 1 59 64 ASN B O 1
ATOM 1617 N N . TRP B 1 65 ? -12.562 21.141 18.438 1 58.97 65 TRP B N 1
ATOM 1618 C CA . TRP B 1 65 ? -11.508 20.281 18.969 1 58.97 65 TRP B CA 1
ATOM 1619 C C . TRP B 1 65 ? -11.391 19 18.156 1 58.97 65 TRP B C 1
ATOM 1621 O O . TRP B 1 65 ? -10.328 18.391 18.109 1 58.97 65 TRP B O 1
ATOM 1631 N N . PHE B 1 66 ? -12.227 18.75 17.188 1 72.06 66 PHE B N 1
ATOM 1632 C CA . PHE B 1 66 ? -12.305 17.5 16.453 1 72.06 66 PHE B CA 1
ATOM 1633 C C . PHE B 1 66 ? -11.523 17.594 15.148 1 72.06 66 PHE B C 1
ATOM 1635 O O . PHE B 1 66 ? -11.094 16.578 14.602 1 72.06 66 PHE B O 1
ATOM 1642 N N . ARG B 1 67 ? -11.141 18.875 15.039 1 73.56 67 ARG B N 1
ATOM 1643 C CA . ARG B 1 67 ? -10.516 19.047 13.734 1 73.56 67 ARG B CA 1
ATOM 1644 C C . ARG B 1 67 ? -9.102 18.484 13.719 1 73.56 67 ARG B C 1
ATOM 1646 O O . ARG B 1 67 ? -8.695 17.859 12.75 1 73.56 67 ARG B O 1
ATOM 1653 N N . ARG B 1 68 ? -8.406 18.656 14.82 1 78.31 68 ARG B N 1
ATOM 1654 C CA . ARG B 1 68 ? -7.031 18.172 14.898 1 78.31 68 ARG B CA 1
ATOM 1655 C C . ARG B 1 68 ? -6.996 16.641 14.836 1 78.31 68 ARG B C 1
ATOM 1657 O O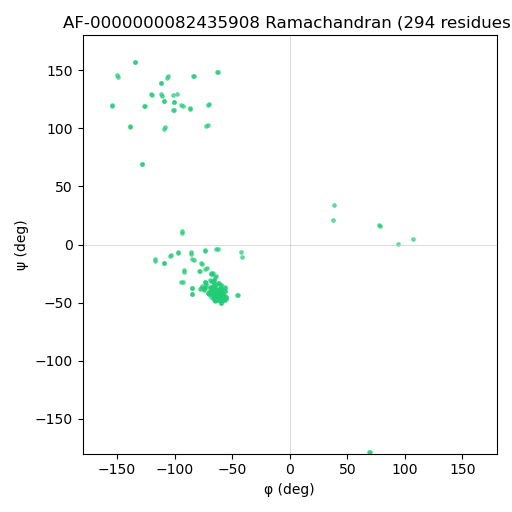 . ARG B 1 68 ? -6.172 16.062 14.125 1 78.31 68 ARG B O 1
ATOM 1664 N N . ILE B 1 69 ? -7.875 16.031 15.602 1 84.38 69 ILE B N 1
ATOM 1665 C CA . ILE B 1 69 ? -7.93 14.57 15.633 1 84.38 69 ILE B CA 1
ATOM 1666 C C . ILE B 1 69 ? -8.336 14.047 14.258 1 84.38 69 ILE B C 1
ATOM 1668 O O . ILE B 1 69 ? -7.824 13.016 13.812 1 84.38 69 ILE B O 1
ATOM 1672 N N . VAL B 1 70 ? -9.156 14.789 13.633 1 86.75 70 VAL B N 1
ATOM 1673 C CA . VAL B 1 70 ? -9.664 14.367 12.328 1 86.75 70 VAL B CA 1
ATOM 1674 C C . VAL B 1 70 ? -8.539 14.422 11.297 1 86.75 70 VAL B C 1
ATOM 1676 O O . VAL B 1 70 ? -8.43 13.531 10.445 1 86.75 70 VAL B O 1
ATOM 1679 N N . ILE B 1 71 ? -7.695 15.367 11.375 1 87.69 71 ILE B N 1
ATOM 1680 C CA . ILE B 1 71 ? -6.594 15.492 10.43 1 87.69 71 ILE B CA 1
ATOM 1681 C C . ILE B 1 71 ? -5.617 14.328 10.617 1 87.69 71 ILE B C 1
ATOM 1683 O O . ILE B 1 71 ? -5.164 13.727 9.641 1 87.69 71 ILE B O 1
ATOM 1687 N N . ILE B 1 72 ? -5.352 14.016 11.828 1 88.69 72 ILE B N 1
ATOM 1688 C CA . ILE B 1 72 ? -4.445 12.914 12.125 1 88.69 72 ILE B CA 1
ATOM 1689 C C . ILE B 1 72 ? -5.062 11.602 11.656 1 88.69 72 ILE B C 1
ATOM 1691 O O . ILE B 1 72 ? -4.387 10.773 11.031 1 88.69 72 ILE B O 1
ATOM 1695 N N . LEU B 1 73 ? -6.289 11.406 11.906 1 91.38 73 LEU B N 1
ATOM 1696 C CA . LEU B 1 73 ? -6.984 10.195 11.492 1 91.38 73 LEU B CA 1
ATOM 1697 C C . LEU B 1 73 ? -7.094 10.117 9.977 1 91.38 73 LEU B C 1
ATOM 1699 O O . LEU B 1 73 ? -7.055 9.031 9.398 1 91.38 73 LEU B O 1
ATOM 1703 N N . ASP B 1 74 ? -7.203 11.297 9.391 1 92.81 74 ASP B N 1
ATOM 1704 C CA . ASP B 1 74 ? -7.238 11.336 7.934 1 92.81 74 ASP B CA 1
ATOM 1705 C C . ASP B 1 74 ? -5.906 10.875 7.34 1 92.81 74 ASP B C 1
ATOM 1707 O O . ASP B 1 74 ? -5.879 10.234 6.289 1 92.81 74 ASP B O 1
ATOM 1711 N N . VAL B 1 75 ? -4.855 11.211 7.957 1 93.5 75 VAL B N 1
ATOM 1712 C CA . VAL B 1 75 ? -3.543 10.766 7.496 1 93.5 75 VAL B CA 1
ATOM 1713 C C . VAL B 1 75 ? -3.447 9.25 7.609 1 93.5 75 VAL B C 1
ATOM 1715 O O . VAL B 1 75 ? -3.059 8.57 6.656 1 93.5 75 VAL B O 1
ATOM 1718 N N . VAL B 1 76 ? -3.82 8.672 8.68 1 94.31 76 VAL B N 1
ATOM 1719 C CA . VAL B 1 76 ? -3.766 7.23 8.93 1 94.31 76 VAL B CA 1
ATOM 1720 C C . VAL B 1 76 ? -4.656 6.504 7.926 1 94.31 76 VAL B C 1
ATOM 1722 O O . VAL B 1 76 ? -4.246 5.5 7.332 1 94.31 76 VAL B O 1
ATOM 1725 N N . MET B 1 77 ? -5.812 7.016 7.711 1 95.44 77 MET B N 1
ATOM 1726 C CA . MET B 1 77 ? -6.754 6.391 6.785 1 95.44 77 MET B CA 1
ATOM 1727 C C . MET B 1 77 ? -6.215 6.422 5.359 1 95.44 77 MET B C 1
ATOM 1729 O O . MET B 1 77 ? -6.352 5.445 4.617 1 95.44 77 MET B O 1
ATOM 1733 N N . THR B 1 78 ? -5.602 7.559 5.035 1 95.5 78 THR B N 1
ATOM 1734 C CA . THR B 1 78 ? -5.043 7.688 3.693 1 95.5 78 THR B CA 1
ATOM 1735 C C . THR B 1 78 ? -3.904 6.691 3.484 1 95.5 78 THR B C 1
ATOM 1737 O O . THR B 1 78 ? -3.814 6.055 2.434 1 95.5 78 THR B O 1
ATOM 1740 N N . VAL B 1 79 ? -3.098 6.516 4.449 1 96.25 79 VAL B N 1
ATOM 1741 C CA . VAL B 1 79 ? -1.98 5.578 4.375 1 96.25 79 VAL B CA 1
ATOM 1742 C C . VAL B 1 79 ? -2.51 4.148 4.289 1 96.25 79 VAL B C 1
ATOM 1744 O O . VAL B 1 79 ? -2.031 3.352 3.482 1 96.25 79 VAL B O 1
ATOM 1747 N N . LEU B 1 80 ? -3.498 3.82 5.074 1 97.44 80 LEU B N 1
ATOM 1748 C CA . LEU B 1 80 ? -4.098 2.49 5.07 1 97.44 80 LEU B CA 1
ATOM 1749 C C . LEU B 1 80 ? -4.762 2.193 3.73 1 97.44 80 LEU B C 1
ATOM 1751 O O . LEU B 1 80 ? -4.582 1.111 3.17 1 97.44 80 LEU B O 1
ATOM 1755 N N . LEU B 1 81 ? -5.477 3.174 3.23 1 98 81 LEU B N 1
ATOM 1756 C CA . LEU B 1 81 ? -6.156 2.99 1.952 1 98 81 LEU B CA 1
ATOM 1757 C C . LEU B 1 81 ? -5.148 2.779 0.827 1 98 81 LEU B C 1
ATOM 1759 O O . LEU B 1 81 ? -5.293 1.857 0.022 1 98 81 LEU B O 1
ATOM 1763 N N . ALA B 1 82 ? -4.156 3.59 0.781 1 97.25 82 ALA B N 1
ATOM 1764 C CA . ALA B 1 82 ? -3.143 3.465 -0.262 1 97.25 82 ALA B CA 1
ATOM 1765 C C . ALA B 1 82 ? -2.424 2.121 -0.17 1 97.25 82 ALA B C 1
ATOM 1767 O O . ALA B 1 82 ? -2.154 1.482 -1.19 1 97.25 82 ALA B O 1
ATOM 1768 N N . SER B 1 83 ? -2.148 1.684 1.042 1 97.69 83 SER B N 1
ATOM 1769 C CA . SER B 1 83 ? -1.441 0.419 1.221 1 97.69 83 SER B CA 1
ATOM 1770 C C . SER B 1 83 ? -2.322 -0.765 0.835 1 97.69 83 SER B C 1
ATOM 1772 O O . SER B 1 83 ? -1.866 -1.688 0.155 1 97.69 83 SER B O 1
ATOM 1774 N N . SER B 1 84 ? -3.564 -0.749 1.225 1 97.94 84 SER B N 1
ATOM 1775 C CA . SER B 1 84 ? -4.445 -1.877 0.935 1 97.94 84 SER B CA 1
ATOM 1776 C C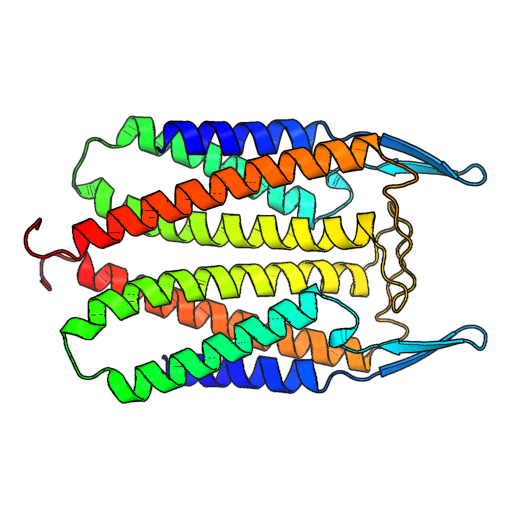 . SER B 1 84 ? -4.738 -1.979 -0.559 1 97.94 84 SER B C 1
ATOM 1778 O O . SER B 1 84 ? -4.777 -3.078 -1.115 1 97.94 84 SER B O 1
ATOM 1780 N N . ILE B 1 85 ? -4.945 -0.864 -1.188 1 98.12 85 ILE B N 1
ATOM 1781 C CA . ILE B 1 85 ? -5.195 -0.835 -2.625 1 98.12 85 ILE B CA 1
ATOM 1782 C C . ILE B 1 85 ? -3.971 -1.358 -3.371 1 98.12 85 ILE B C 1
ATOM 1784 O O . ILE B 1 85 ? -4.098 -2.148 -4.312 1 98.12 85 ILE B O 1
ATOM 1788 N N . SER B 1 86 ? -2.836 -0.913 -2.959 1 98 86 SER B N 1
ATOM 1789 C CA . SER B 1 86 ? -1.604 -1.324 -3.627 1 98 86 SER B CA 1
ATOM 1790 C C . SER B 1 86 ? -1.38 -2.826 -3.494 1 98 86 SER B C 1
ATOM 1792 O O . SER B 1 86 ? -0.958 -3.482 -4.449 1 98 86 SER B O 1
ATOM 1794 N N . ALA B 1 87 ? -1.629 -3.338 -2.301 1 98.06 87 ALA B N 1
ATOM 1795 C CA . ALA B 1 87 ? -1.525 -4.781 -2.119 1 98.06 87 ALA B CA 1
ATOM 1796 C C . ALA B 1 87 ? -2.486 -5.52 -3.047 1 98.06 87 ALA B C 1
ATOM 1798 O O . ALA B 1 87 ? -2.1 -6.484 -3.715 1 98.06 87 ALA B O 1
ATOM 1799 N N . ALA B 1 88 ? -3.689 -5.102 -3.084 1 98 88 ALA B N 1
ATOM 1800 C CA . ALA B 1 88 ? -4.703 -5.727 -3.926 1 98 88 ALA B CA 1
ATOM 1801 C C . ALA B 1 88 ? -4.352 -5.59 -5.402 1 98 88 ALA B C 1
ATOM 1803 O O . ALA B 1 88 ? -4.539 -6.527 -6.184 1 98 88 ALA B O 1
ATOM 1804 N N . LEU B 1 89 ? -3.854 -4.426 -5.738 1 97.31 89 LEU B N 1
ATOM 1805 C CA . LEU B 1 89 ? -3.463 -4.191 -7.125 1 97.31 89 LEU B CA 1
ATOM 1806 C C . LEU B 1 89 ? -2.311 -5.105 -7.527 1 97.31 89 LEU B C 1
ATOM 1808 O O . LEU B 1 89 ? -2.268 -5.598 -8.656 1 97.31 89 LEU B O 1
ATOM 1812 N N . ALA B 1 90 ? -1.395 -5.324 -6.676 1 97.25 90 ALA B N 1
ATOM 1813 C CA . ALA B 1 90 ? -0.264 -6.203 -6.969 1 97.25 90 ALA B CA 1
ATOM 1814 C C . ALA B 1 90 ? -0.732 -7.625 -7.25 1 97.25 90 ALA B C 1
ATOM 1816 O O . ALA B 1 90 ? -0.315 -8.242 -8.234 1 97.25 90 ALA B O 1
ATOM 1817 N N . ILE B 1 91 ? -1.626 -8.086 -6.41 1 96.88 91 ILE B N 1
ATOM 1818 C CA . ILE B 1 91 ? -2.143 -9.438 -6.59 1 96.88 91 ILE B CA 1
ATOM 1819 C C . ILE B 1 91 ? -3.041 -9.484 -7.824 1 96.88 91 ILE B C 1
ATOM 1821 O O . ILE B 1 91 ? -3.014 -10.461 -8.578 1 96.88 91 ILE B O 1
ATOM 1825 N N . GLY B 1 92 ? -3.855 -8.469 -7.98 1 95.88 92 GLY B N 1
ATOM 1826 C CA . GLY B 1 92 ? -4.68 -8.398 -9.18 1 95.88 92 GLY B CA 1
ATOM 1827 C C . GLY B 1 92 ? -3.877 -8.445 -10.461 1 95.88 92 GLY B C 1
ATOM 1828 O O . GLY B 1 92 ? -4.289 -9.078 -11.438 1 95.88 92 GLY B O 1
ATOM 1829 N N . ASP B 1 93 ? -2.793 -7.801 -10.508 1 95.12 93 ASP B N 1
ATOM 1830 C CA . ASP B 1 93 ? -1.919 -7.789 -11.672 1 95.12 93 ASP B CA 1
ATOM 1831 C C . ASP B 1 93 ? -1.386 -9.188 -11.977 1 95.12 93 ASP B C 1
ATOM 1833 O O . ASP B 1 93 ? -1.354 -9.609 -13.133 1 95.12 93 ASP B O 1
ATOM 1837 N N . VAL B 1 94 ? -0.995 -9.906 -11.008 1 94.44 94 VAL B N 1
ATOM 1838 C CA . VAL B 1 94 ? -0.529 -11.281 -11.172 1 94.44 94 VAL B CA 1
ATOM 1839 C C . VAL B 1 94 ? -1.675 -12.164 -11.664 1 94.44 94 VAL B C 1
ATOM 1841 O O . VAL B 1 94 ? -1.472 -13.047 -12.492 1 94.44 94 VAL B O 1
ATOM 1844 N N . GLY B 1 95 ? -2.832 -11.938 -11.094 1 94.06 95 GLY B N 1
ATOM 1845 C CA . GLY B 1 95 ? -3.99 -12.695 -11.547 1 94.06 95 GLY B CA 1
ATOM 1846 C C . GLY B 1 95 ? -4.301 -12.492 -13.016 1 94.06 95 GLY B C 1
ATOM 1847 O O . GLY B 1 95 ? -4.715 -13.43 -13.703 1 94.06 95 GLY B O 1
ATOM 1848 N N . LYS B 1 96 ? -4.078 -11.328 -13.477 1 94.19 96 LYS B N 1
ATOM 1849 C CA . LYS B 1 96 ? -4.402 -10.977 -14.859 1 94.19 96 LYS B CA 1
ATOM 1850 C C . LYS B 1 96 ? -3.275 -11.367 -15.805 1 94.19 96 LYS B C 1
ATOM 1852 O O . LYS B 1 96 ? -3.525 -11.914 -16.891 1 94.19 96 LYS B O 1
ATOM 1857 N N . LYS B 1 97 ? -2.004 -11.125 -15.43 1 94.75 97 LYS B N 1
ATOM 1858 C CA . LYS B 1 97 ? -0.883 -11.266 -16.359 1 94.75 97 LYS B CA 1
ATOM 1859 C C . LYS B 1 97 ? -0.03 -12.484 -16 1 94.75 97 LYS B C 1
ATOM 1861 O O . LYS B 1 97 ? 0.778 -12.938 -16.812 1 94.75 97 LYS B O 1
ATOM 1866 N N . GLY B 1 98 ? -0.249 -12.93 -14.82 1 93.19 98 GLY B N 1
ATOM 1867 C CA . GLY B 1 98 ? 0.641 -13.984 -14.352 1 93.19 98 GLY B CA 1
ATOM 1868 C C . GLY B 1 98 ? 2.059 -13.5 -14.109 1 93.19 98 GLY B C 1
ATOM 1869 O O . GLY B 1 98 ? 2.32 -12.297 -14.117 1 93.19 98 GLY B O 1
ATOM 1870 N N . ASN B 1 99 ? 2.938 -14.438 -13.711 1 91.94 99 ASN B N 1
ATOM 1871 C CA . ASN B 1 99 ? 4.371 -14.227 -13.539 1 91.94 99 ASN B CA 1
ATOM 1872 C C . ASN B 1 99 ? 5.176 -15.414 -14.062 1 91.94 99 ASN B C 1
ATOM 1874 O O . ASN B 1 99 ? 5.348 -16.406 -13.359 1 91.94 99 ASN B O 1
ATOM 1878 N N . ASP B 1 100 ? 5.715 -15.227 -15.25 1 86.56 100 ASP B N 1
ATOM 1879 C CA . ASP B 1 100 ? 6.422 -16.312 -15.922 1 86.56 100 ASP B CA 1
ATOM 1880 C C . ASP B 1 100 ? 7.691 -16.688 -15.156 1 86.56 100 ASP B C 1
ATOM 1882 O O . ASP B 1 100 ? 8.062 -17.859 -15.102 1 86.56 100 ASP B O 1
ATOM 1886 N N . ASP B 1 101 ? 8.281 -15.719 -14.625 1 84.5 101 ASP B N 1
ATOM 1887 C CA . ASP B 1 101 ? 9.523 -15.969 -13.898 1 84.5 101 ASP B CA 1
ATOM 1888 C C . ASP B 1 101 ? 9.266 -16.766 -12.625 1 84.5 101 ASP B C 1
ATOM 1890 O O . ASP B 1 101 ? 10.125 -17.531 -12.18 1 84.5 101 ASP B O 1
ATOM 1894 N N . ALA B 1 102 ? 8.078 -16.703 -12.094 1 87 102 ALA B N 1
ATOM 1895 C CA . ALA B 1 102 ? 7.727 -17.391 -10.867 1 87 102 ALA B CA 1
ATOM 1896 C C . ALA B 1 102 ? 6.883 -18.641 -11.164 1 87 102 ALA B C 1
ATOM 1898 O O . ALA B 1 102 ? 6.559 -19.406 -10.258 1 87 102 ALA B O 1
ATOM 1899 N N . GLY B 1 103 ? 6.477 -18.766 -12.367 1 86.12 103 GLY B N 1
ATOM 1900 C CA . GLY B 1 103 ? 5.633 -19.891 -12.75 1 86.12 103 GLY B CA 1
ATOM 1901 C C . GLY B 1 103 ? 4.184 -19.703 -12.344 1 86.12 103 GLY B C 1
ATOM 1902 O O . GLY B 1 103 ? 3.447 -20.688 -12.195 1 86.12 103 GLY B O 1
ATOM 1903 N N . TRP B 1 104 ? 3.783 -18.578 -12.023 1 91.75 104 TRP B N 1
ATOM 1904 C CA . TRP B 1 104 ? 2.398 -18.281 -11.672 1 91.75 104 TRP B CA 1
ATOM 1905 C C . TRP B 1 104 ? 1.572 -17.969 -12.914 1 91.75 104 TRP B C 1
ATOM 1907 O O . TRP B 1 104 ? 1.751 -16.922 -13.539 1 91.75 104 TRP B O 1
ATOM 1917 N N . LEU B 1 105 ? 0.607 -18.75 -13.211 1 90.5 105 LEU B N 1
ATOM 1918 C CA . LEU B 1 105 ? -0.228 -18.578 -14.391 1 90.5 105 LEU B CA 1
ATOM 1919 C C . LEU B 1 105 ? -1.341 -17.562 -14.133 1 90.5 105 LEU B C 1
ATOM 1921 O O . LEU B 1 105 ? -1.836 -17.453 -13.008 1 90.5 105 LEU B O 1
ATOM 1925 N N . PRO B 1 106 ? -1.67 -16.797 -15.227 1 93.19 106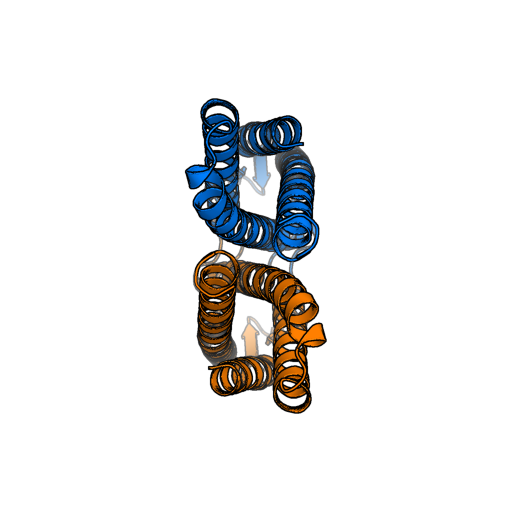 PRO B N 1
ATOM 1926 C CA . PRO B 1 106 ? -2.83 -15.914 -15.062 1 93.19 106 PRO B CA 1
ATOM 1927 C C . PRO B 1 106 ? -4.125 -16.688 -14.812 1 93.19 106 PRO B C 1
ATOM 1929 O O . PRO B 1 106 ? -4.316 -17.766 -15.375 1 93.19 106 PRO B O 1
ATOM 1932 N N . ILE B 1 107 ? -5.012 -16.125 -14.07 1 92.12 107 ILE B N 1
ATOM 1933 C CA . ILE B 1 107 ? -6.199 -16.875 -13.68 1 92.12 107 ILE B CA 1
ATOM 1934 C C . ILE B 1 107 ? -7.445 -16.203 -14.25 1 92.12 107 ILE B C 1
ATOM 1936 O O . ILE B 1 107 ? -8.531 -16.797 -14.258 1 92.12 107 ILE B O 1
ATOM 1940 N N . CYS B 1 108 ? -7.34 -15.047 -14.727 1 92.62 108 CYS B N 1
ATOM 1941 C CA . CYS B 1 108 ? -8.516 -14.273 -15.117 1 92.62 108 CYS B CA 1
ATOM 1942 C C . CYS B 1 108 ? -9.195 -14.898 -16.328 1 92.62 108 CYS B C 1
ATOM 1944 O O . CYS B 1 108 ? -10.383 -14.656 -16.562 1 92.62 108 CYS B O 1
ATOM 1946 N N . GLY B 1 109 ? -8.461 -15.633 -17.125 1 89.62 109 GLY B N 1
ATOM 1947 C CA . GLY B 1 109 ? -9.078 -16.375 -18.203 1 89.62 109 GLY B CA 1
ATOM 1948 C C . GLY B 1 109 ? -10.031 -17.453 -17.734 1 89.62 109 GLY B C 1
ATOM 1949 O O . GLY B 1 109 ? -11.047 -17.719 -18.375 1 89.62 109 GLY B O 1
ATOM 1950 N N . GLN B 1 110 ? -9.781 -17.953 -16.547 1 87.25 110 GLN B N 1
ATOM 1951 C CA . GLN B 1 110 ? -10.555 -19.062 -15.984 1 87.25 110 GLN B CA 1
ATOM 1952 C C . GLN B 1 110 ? -11.68 -18.531 -15.102 1 87.25 110 GLN B C 1
ATOM 1954 O O . GLN B 1 110 ? -12.742 -19.156 -14.992 1 87.25 110 GLN B O 1
ATOM 1959 N N . VAL B 1 111 ? -11.484 -17.469 -14.477 1 91.44 111 VAL B N 1
ATOM 1960 C CA . VAL B 1 111 ? -12.477 -16.906 -13.562 1 91.44 111 VAL B CA 1
ATOM 1961 C C . VAL B 1 111 ? -12.734 -15.445 -13.906 1 91.44 111 VAL B C 1
ATOM 1963 O O . VAL B 1 111 ? -12.516 -14.555 -13.078 1 91.44 111 VAL B O 1
ATOM 1966 N N . PRO B 1 112 ? -13.352 -15.117 -15 1 92.12 112 PRO B N 1
ATOM 1967 C CA . PRO B 1 112 ? -13.508 -13.734 -15.453 1 92.12 112 PRO B CA 1
ATOM 1968 C C . PRO B 1 112 ? -14.461 -12.93 -14.57 1 92.12 112 PRO B C 1
ATOM 1970 O O . PRO B 1 112 ? -14.266 -11.727 -14.375 1 92.12 112 PRO B O 1
ATOM 1973 N N . LYS B 1 113 ? -15.57 -13.508 -14.102 1 93.38 113 LYS B N 1
ATOM 1974 C CA . LYS B 1 113 ? -16.516 -12.789 -13.25 1 93.38 113 LYS B CA 1
ATOM 1975 C C . LYS B 1 113 ? -15.828 -12.297 -11.977 1 93.38 113 LYS B C 1
ATOM 1977 O O . LYS B 1 113 ? -16.047 -11.164 -11.547 1 93.38 113 LYS B O 1
ATOM 1982 N N . PHE B 1 114 ? -15.07 -13.188 -11.391 1 94.44 114 PHE B N 1
ATOM 1983 C CA . PHE B 1 114 ? -14.281 -12.82 -10.219 1 94.44 114 PHE B CA 1
ATOM 1984 C C . PHE B 1 114 ? -13.375 -11.633 -10.531 1 94.44 114 PHE B C 1
ATOM 1986 O O . PHE B 1 114 ? -13.367 -10.641 -9.797 1 94.44 114 PHE B O 1
ATOM 1993 N N . CYS B 1 115 ? -12.664 -11.68 -11.633 1 94.94 115 CYS B N 1
ATOM 1994 C CA . CYS B 1 115 ? -11.703 -10.641 -12 1 94.94 115 CYS B CA 1
ATOM 1995 C C . CYS B 1 115 ? -12.414 -9.336 -12.32 1 94.94 115 CYS B C 1
ATOM 1997 O O . CYS B 1 115 ? -11.906 -8.258 -12 1 94.94 115 CYS B O 1
ATOM 1999 N N . ASP B 1 116 ? -13.555 -9.406 -12.938 1 94.56 116 ASP B N 1
ATOM 2000 C CA . ASP B 1 116 ? -14.352 -8.211 -13.219 1 94.56 116 ASP B CA 1
ATOM 2001 C C . ASP B 1 116 ? -14.789 -7.527 -11.93 1 94.56 116 ASP B C 1
ATOM 2003 O O . ASP B 1 116 ? -14.688 -6.309 -11.797 1 94.56 116 ASP B O 1
ATOM 2007 N N . HIS B 1 117 ? -15.258 -8.32 -11.023 1 94.62 117 HIS B N 1
ATOM 2008 C CA . HIS B 1 117 ? -15.664 -7.785 -9.727 1 94.62 117 HIS B CA 1
ATOM 2009 C C . HIS B 1 117 ? -14.484 -7.168 -8.984 1 94.62 117 HIS B C 1
ATOM 2011 O O . HIS B 1 117 ? -14.602 -6.078 -8.422 1 94.62 117 HIS B O 1
ATOM 2017 N N . VAL B 1 118 ? -13.352 -7.855 -9.016 1 95.62 118 VAL B N 1
ATOM 2018 C CA . VAL B 1 118 ? -12.156 -7.336 -8.367 1 95.62 118 VAL B CA 1
ATOM 2019 C C . VAL B 1 118 ? -11.766 -6 -9 1 95.62 118 VAL B C 1
ATOM 2021 O O . VAL B 1 118 ? -11.477 -5.031 -8.297 1 95.62 118 VAL B O 1
ATOM 2024 N N . THR B 1 119 ? -11.805 -5.965 -10.32 1 96.31 119 THR B N 1
ATOM 2025 C CA . THR B 1 119 ? -11.469 -4.742 -11.039 1 96.31 119 THR B CA 1
ATOM 2026 C C . THR B 1 119 ? -12.406 -3.605 -10.641 1 96.31 119 THR B C 1
ATOM 2028 O O . THR B 1 119 ? -11.953 -2.486 -10.383 1 96.31 119 THR B O 1
ATOM 2031 N N . GLY B 1 120 ? -13.602 -3.916 -10.633 1 96.31 120 GLY B N 1
ATOM 2032 C CA . GLY B 1 120 ? -14.57 -2.922 -10.203 1 96.31 120 GLY B CA 1
ATOM 2033 C C . GLY B 1 120 ? -14.344 -2.443 -8.781 1 96.31 120 GLY B C 1
ATOM 2034 O O . GLY B 1 120 ? -14.414 -1.244 -8.5 1 96.31 120 GLY B O 1
ATOM 2035 N N . ALA B 1 121 ? -14.133 -3.357 -7.879 1 97.69 121 ALA B N 1
ATOM 2036 C CA . ALA B 1 121 ? -13.859 -3.008 -6.484 1 97.69 121 ALA B CA 1
ATOM 2037 C C . ALA B 1 121 ? -12.625 -2.119 -6.371 1 97.69 121 ALA B C 1
ATOM 2039 O O . ALA B 1 121 ? -12.625 -1.137 -5.625 1 97.69 121 ALA B O 1
ATOM 2040 N N . LEU B 1 122 ? -11.602 -2.459 -7.125 1 97.62 122 LEU B N 1
ATOM 2041 C CA . LEU B 1 122 ? -10.352 -1.701 -7.078 1 97.62 122 LEU B CA 1
ATOM 2042 C C . LEU B 1 122 ? -10.555 -0.291 -7.625 1 97.62 122 LEU B C 1
ATOM 2044 O O . LEU B 1 122 ? -10.008 0.672 -7.086 1 97.62 122 LEU B O 1
ATOM 2048 N N . ILE B 1 123 ? -11.305 -0.171 -8.68 1 97.31 123 ILE B N 1
ATOM 2049 C CA . ILE B 1 123 ? -11.602 1.147 -9.227 1 97.31 123 ILE B CA 1
ATOM 2050 C C . ILE B 1 123 ? -12.32 1.991 -8.172 1 97.31 123 ILE B C 1
ATOM 2052 O O . ILE B 1 123 ? -11.961 3.15 -7.945 1 97.31 123 ILE B O 1
ATOM 2056 N N . ALA B 1 124 ? -13.305 1.412 -7.539 1 97.44 124 ALA B N 1
ATOM 2057 C CA . ALA B 1 124 ? -14.023 2.113 -6.48 1 97.44 124 ALA B CA 1
ATOM 2058 C C . ALA B 1 124 ? -13.086 2.461 -5.324 1 97.44 124 ALA B C 1
ATOM 2060 O O . ALA B 1 124 ? -13.172 3.553 -4.754 1 97.44 124 ALA B O 1
ATOM 2061 N N . GLY B 1 125 ? -12.25 1.533 -4.977 1 97.62 125 GLY B N 1
ATOM 2062 C CA . GLY B 1 125 ? -11.289 1.781 -3.914 1 97.62 125 GLY B CA 1
ATOM 2063 C C . GLY B 1 125 ? -10.32 2.906 -4.234 1 97.62 125 GLY B C 1
ATOM 2064 O O . GLY B 1 125 ? -10.031 3.742 -3.379 1 97.62 125 GLY B O 1
ATOM 2065 N N . VAL B 1 126 ? -9.805 2.967 -5.461 1 97.81 126 VAL B N 1
ATOM 2066 C CA . VAL B 1 126 ? -8.898 4.027 -5.898 1 97.81 126 VAL B CA 1
ATOM 2067 C C . VAL B 1 126 ? -9.617 5.371 -5.855 1 97.81 126 VAL B C 1
ATOM 2069 O O . VAL B 1 126 ? -9.047 6.379 -5.434 1 97.81 126 VAL B O 1
ATOM 2072 N N . ALA B 1 127 ? -10.781 5.344 -6.285 1 96.5 127 ALA B N 1
ATOM 2073 C CA . ALA B 1 127 ? -11.578 6.562 -6.203 1 96.5 127 ALA B CA 1
ATOM 2074 C C . ALA B 1 127 ? -11.688 7.055 -4.766 1 96.5 127 ALA B C 1
ATOM 2076 O O . ALA B 1 127 ? -11.5 8.242 -4.492 1 96.5 127 ALA B O 1
ATOM 2077 N N . SER B 1 128 ? -12.016 6.129 -3.883 1 96.19 128 SER B N 1
ATOM 2078 C CA . SER B 1 128 ? -12.109 6.484 -2.471 1 96.19 128 SER B CA 1
ATOM 2079 C C . SER B 1 128 ? -10.789 7.043 -1.951 1 96.19 128 SER B C 1
ATOM 2081 O O . SER B 1 128 ? -10.766 8.07 -1.271 1 96.19 128 SER B O 1
ATOM 2083 N N . ALA B 1 129 ? -9.711 6.441 -2.303 1 96.25 129 ALA B N 1
ATOM 2084 C CA . ALA B 1 129 ? -8.391 6.871 -1.842 1 96.25 129 ALA B CA 1
ATOM 2085 C C . ALA B 1 129 ? -8.055 8.266 -2.365 1 96.25 129 ALA B C 1
ATOM 2087 O O . ALA B 1 129 ? -7.516 9.094 -1.634 1 96.25 129 ALA B O 1
ATOM 2088 N N . ILE B 1 130 ? -8.336 8.508 -3.6 1 96.25 130 ILE B N 1
ATOM 2089 C CA . ILE B 1 130 ? -8.07 9.812 -4.195 1 96.25 130 ILE B CA 1
ATOM 2090 C C . ILE B 1 130 ? -8.875 10.891 -3.467 1 96.25 130 ILE B C 1
ATOM 2092 O O . ILE B 1 130 ? -8.352 11.969 -3.174 1 96.25 130 ILE B O 1
ATOM 2096 N N . LEU B 1 131 ? -10.078 10.641 -3.172 1 95.19 131 LEU B N 1
ATOM 2097 C CA . LEU B 1 131 ? -10.93 11.586 -2.469 1 95.19 131 LEU B CA 1
ATOM 2098 C C . LEU B 1 131 ? -10.398 11.859 -1.064 1 95.19 131 LEU B C 1
ATOM 2100 O O . LEU B 1 131 ? -10.297 13.016 -0.646 1 95.19 131 LEU B O 1
ATOM 2104 N N . TYR B 1 132 ? -10.031 10.805 -0.343 1 94.62 132 TYR B N 1
ATOM 2105 C CA . TYR B 1 132 ? -9.461 10.984 0.99 1 94.62 132 TYR B CA 1
ATOM 2106 C C . TYR B 1 132 ? -8.164 11.781 0.931 1 94.62 132 TYR B C 1
ATOM 2108 O O . TYR B 1 132 ? -7.926 12.648 1.771 1 94.62 132 TYR B O 1
ATOM 2116 N N . PHE B 1 133 ? -7.434 11.43 -0.03 1 94.81 133 PHE B N 1
ATOM 2117 C CA . PHE B 1 133 ? -6.168 12.133 -0.199 1 94.81 133 PHE B CA 1
ATOM 2118 C C . PHE B 1 133 ? -6.402 13.609 -0.469 1 94.81 133 PHE B C 1
ATOM 2120 O O . PHE B 1 133 ? -5.723 14.469 0.103 1 94.81 133 PHE B O 1
ATOM 2127 N N . THR B 1 134 ? -7.336 13.953 -1.299 1 94.25 134 THR B N 1
ATOM 2128 C CA . THR B 1 134 ? -7.664 15.336 -1.632 1 94.25 134 THR B CA 1
ATOM 2129 C C . THR B 1 134 ? -8.203 16.078 -0.408 1 94.25 134 THR B C 1
ATOM 2131 O O . THR B 1 134 ? -7.824 17.219 -0.155 1 94.25 134 THR B O 1
ATOM 2134 N N . ILE B 1 135 ? -9.062 15.453 0.343 1 92.62 135 ILE B N 1
ATOM 2135 C CA . ILE B 1 135 ? -9.594 16.031 1.568 1 92.62 135 ILE B CA 1
ATOM 2136 C C . ILE B 1 135 ? -8.445 16.359 2.525 1 92.62 135 ILE B C 1
ATOM 2138 O O . ILE B 1 135 ? -8.398 17.438 3.107 1 92.62 135 ILE B O 1
ATOM 2142 N N . LEU B 1 136 ? -7.535 15.414 2.654 1 92.44 136 LEU B N 1
ATOM 2143 C CA . LEU B 1 136 ? -6.395 15.586 3.547 1 92.44 136 LEU B CA 1
ATOM 2144 C C . LEU B 1 136 ? -5.531 16.766 3.107 1 92.44 136 LEU B C 1
ATOM 2146 O O . LEU B 1 136 ? -5.172 17.609 3.926 1 92.44 136 LEU B O 1
ATOM 2150 N N . LEU B 1 137 ? -5.227 16.828 1.82 1 90.38 137 LEU B N 1
ATOM 2151 C CA . LEU B 1 137 ? -4.398 17.906 1.316 1 90.38 137 LEU B CA 1
ATOM 2152 C C . LEU B 1 137 ? -5.082 19.266 1.521 1 90.38 137 LEU B C 1
ATOM 2154 O O . LEU B 1 137 ? -4.43 20.25 1.875 1 90.38 137 LEU B O 1
ATOM 2158 N N . TYR B 1 138 ? -6.309 19.281 1.247 1 88 138 TYR B N 1
ATOM 2159 C CA . TYR B 1 138 ? -7.066 20.5 1.446 1 88 138 TYR B CA 1
ATOM 2160 C C . TYR B 1 138 ? -7.035 20.938 2.91 1 88 138 TYR B C 1
ATOM 2162 O O . TYR B 1 138 ? -6.836 22.109 3.215 1 88 138 TYR B O 1
ATOM 2170 N N . SER B 1 139 ? -7.301 20.031 3.807 1 85.75 139 SER B N 1
ATOM 2171 C CA . SER B 1 139 ? -7.273 20.312 5.238 1 85.75 139 SER B CA 1
ATOM 2172 C C . SER B 1 139 ? -5.902 20.828 5.672 1 85.75 139 SER B C 1
ATOM 2174 O O . SER B 1 139 ? -5.801 21.766 6.465 1 85.75 139 SER B O 1
ATOM 2176 N N . LEU B 1 140 ? -4.855 20.219 5.215 1 85.81 140 LEU B N 1
ATOM 2177 C CA . LEU B 1 140 ? -3.5 20.641 5.547 1 85.81 140 LEU B CA 1
ATOM 2178 C C . LEU B 1 140 ? -3.213 22.031 4.996 1 85.81 140 LEU B C 1
ATOM 2180 O O . LEU B 1 140 ? -2.57 22.859 5.66 1 85.81 140 LEU B O 1
ATOM 2184 N N . TYR B 1 141 ? -3.697 22.266 3.801 1 83.62 141 TYR B N 1
ATOM 2185 C CA . TYR B 1 141 ? -3.512 23.578 3.188 1 83.62 141 TYR B CA 1
ATOM 2186 C C . TYR B 1 141 ? -4.16 24.672 4.027 1 83.62 141 TYR B C 1
ATOM 2188 O O . TYR B 1 141 ? -3.59 25.75 4.199 1 83.62 141 TYR B O 1
ATOM 2196 N N . THR B 1 142 ? -5.262 24.422 4.598 1 81.19 142 THR B N 1
ATOM 2197 C CA . THR B 1 142 ? -6.008 25.391 5.391 1 81.19 142 THR B CA 1
ATOM 2198 C C . THR B 1 142 ? -5.344 25.609 6.75 1 81.19 142 THR B C 1
ATOM 2200 O O . THR B 1 142 ? -5.285 26.734 7.246 1 81.19 142 THR B O 1
ATOM 2203 N N . VAL B 1 143 ? -4.891 24.594 7.273 1 77.44 143 VAL B N 1
ATOM 2204 C CA . VAL B 1 143 ? -4.293 24.703 8.602 1 77.44 143 VAL B CA 1
ATOM 2205 C C . VAL B 1 143 ? -2.91 25.344 8.492 1 77.44 143 VAL B C 1
ATOM 2207 O O . VAL B 1 143 ? -2.484 26.062 9.398 1 77.44 143 VAL B O 1
ATOM 2210 N N . LEU B 1 144 ? -2.215 25.031 7.488 1 73.94 144 LEU B N 1
ATOM 2211 C CA . LEU B 1 144 ? -0.871 25.562 7.32 1 73.94 144 LEU B CA 1
ATOM 2212 C C . LEU B 1 144 ? -0.92 27 6.809 1 73.94 144 LEU B C 1
ATOM 2214 O O . LEU B 1 144 ? 0.076 27.719 6.875 1 73.94 144 LEU B O 1
ATOM 2218 N N . ASP B 1 145 ? -2.002 27.344 6.188 1 66.62 145 ASP B N 1
ATOM 2219 C CA . ASP B 1 145 ? -2.139 28.75 5.801 1 66.62 145 ASP B CA 1
ATOM 2220 C C . ASP B 1 145 ? -2.361 29.641 7.023 1 66.62 145 ASP B C 1
ATOM 2222 O O . ASP B 1 145 ? -3.318 29.438 7.777 1 66.62 145 ASP B O 1
ATOM 2226 N N . PRO B 1 146 ? -1.329 30.406 7.531 1 57.09 146 PRO B N 1
ATOM 2227 C CA . PRO B 1 146 ? -1.41 31.344 8.648 1 57.09 146 PRO B CA 1
ATOM 2228 C C . PRO B 1 146 ? -2.639 32.25 8.57 1 57.09 146 PRO B C 1
ATOM 2230 O O . PRO B 1 146 ? -3.121 32.719 9.602 1 57.09 146 PRO B O 1
ATOM 2233 N N . ILE B 1 147 ? -2.941 32.75 7.445 1 46.19 147 ILE B N 1
ATOM 2234 C CA . ILE B 1 147 ? -4.008 33.75 7.383 1 46.19 147 ILE B CA 1
ATOM 2235 C C . ILE B 1 147 ? -5.312 33.125 7.883 1 46.19 147 ILE B C 1
ATOM 2237 O O . ILE B 1 147 ? -6.137 33.812 8.492 1 46.19 147 ILE B O 1
ATOM 2241 N N . LEU B 1 148 ? -5.543 32 7.609 1 41.31 148 LEU B N 1
ATOM 2242 C CA . LEU B 1 148 ? -6.797 31.422 8.07 1 41.31 148 LEU B CA 1
ATOM 2243 C C . LEU B 1 148 ? -6.672 30.922 9.508 1 41.31 148 LEU B C 1
ATOM 2245 O O . LEU B 1 148 ? -7.637 30.406 10.078 1 41.31 148 LEU B O 1
ATOM 2249 N N . MET B 1 149 ? -5.543 30.812 10.031 1 35.91 149 MET B N 1
ATOM 2250 C CA . MET B 1 149 ? -5.516 30.781 11.492 1 35.91 149 MET B CA 1
ATOM 2251 C C . MET B 1 149 ? -5.699 32.156 12.078 1 35.91 149 MET B C 1
ATOM 2253 O O . MET B 1 149 ? -5.211 33.156 11.523 1 35.91 149 MET B O 1
#

Nearest PDB structures (foldseek):
  7qha-assembly1_A  TM=5.032E-01  e=1.411E+00  Photobacterium profundum SS9
  8ss6-assembly1_A  TM=4.418E-01  e=1.006E+00  Rattus norvegicus
  8hpt-assembly1_A  TM=3.872E-01  e=2.483E+00  Mus musculus
  2lqg-assembly1_A  TM=4.069E-01  e=4.369E+00  Mus musculus
  7qha-assembly1_A  TM=5.020E-01  e=1.508E+00  Photobacterium profundum SS9

Radius of gyration: 20.92 Å; Cα contacts (8 Å, |Δi|>4): 449; chains: 2; bounding box: 43×66×40 Å

Foldseek 3Di:
DLVLLLVLLVLLLVLLQPQWFWFADPRDIDIDHLVVDVLSVLLNVLSVVSNVVSVVCVVVVPDDVVLVVVLVVLVVSLVSLVVSLVSLVVVLVCLQPNDVVVPGDHCCVGTVSNSVSSVSSSVSSVVSSVVSVVVSVVSCVQVPPVVND/DLVLLLVLLVLLLVLLQPQWFWFADPNDIDIDHLVVDVLSVLLNVLSVVSNVVSVVCVVVVPDDVVLVVVLVVLVVSLVSLVVSLVSLVVVLVCLQPNDVVVPGDHCCVGTVSNSVSSVSSSVSSVVSSVVSVVVSVVSCVQVPPVVND